Protein AF-A0A087UUA3-F1 (afdb_monomer_lite)

Organism: Stegodyphus mimosarum (NCBI:txid407821)

Foldseek 3Di:
DCVLVVLVVLLPDDDDPVPCPVSVVVVLVSLVVLLVQLPVDLVSLVVCLVVLVSLLDLDLSSLSSLLSSLAQPLVVLLVDDLVSLLSLLVSCLPVHLFLSSLSSLLSSQDHNNDGRLVSLLSNLVNQVVSPCSQQDDQQDPVSVVVLLVLLVDPVSVPPCGHPN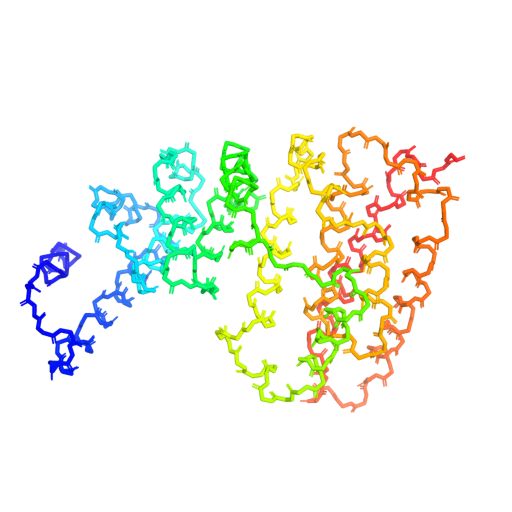VSNLSNLQSLLSSLAPQNVVSLVSVCVRAPLVNLLVQLLDPSRDLSSNLSSLSSCLRNAQVHPDHNVCCQPDCSVVSNVVSLVVLVVLQVVCVPCPVPHPVSSVCSNVPSVVSSVVSNVPGPPNVD

Sequence (290 aa):
MGAHAVILELLQIPYDKKEDIRMNELMRLAHEFLQHFCLDNHANQALLHKHIELFLNPGLLEAQTMRSIFMDNVALCNELSERVVQHFVHCIETHGRHVQYLKFLQTIVKAEGQYIRKGQDIVMQEMVNAGEDVLVFYNDKTSFNHLVEMMRSERQRMDEAGPLQYHINLVKLLACCTEGKNVFTEIKCHSLLSLDDIVQVVTHPDCLPEVKEAYINFLSHCFIDTEVEMKEIYTSNHIWTLFENFLVDMAQVCNATHDRRHADVQLENYVTNSVMNIITTFFNSPFSDQ

InterPro domains:
  IPR000699 RIH domain [PF01365] (18-135)
  IPR015925 Ryanodine/Inositol 1,4,5-trisphosphate receptor [PTHR45816] (1-290)
  IPR035910 RyR/IP3 receptor binding core, RIH domain superfamily [SSF100909] (1-73)

Radius of gyration: 20.69 Å; chains: 1; bounding box: 52×39×56 Å

pLDDT: mean 92.67, std 6.87, range [53.81, 98.38]

Structure (mmCIF, N/CA/C/O backbone):
data_AF-A0A087UUA3-F1
#
_entry.id   AF-A0A087UUA3-F1
#
loop_
_atom_site.group_PDB
_atom_site.id
_atom_site.type_symbol
_atom_site.label_atom_id
_atom_site.label_alt_id
_atom_site.label_comp_id
_atom_site.label_asym_id
_atom_site.label_entity_id
_atom_site.label_seq_id
_atom_site.pdbx_PDB_ins_code
_atom_site.Cartn_x
_atom_site.Cartn_y
_atom_site.Cartn_z
_atom_site.occupancy
_atom_site.B_iso_or_equiv
_atom_site.auth_seq_id
_atom_site.auth_comp_id
_atom_site.auth_asym_id
_atom_site.auth_atom_id
_atom_site.pdbx_PDB_model_num
ATOM 1 N N . MET A 1 1 ? -30.183 10.758 14.857 1.00 57.50 1 MET A N 1
ATOM 2 C CA . MET A 1 1 ? -30.557 9.398 15.302 1.00 57.50 1 MET A CA 1
ATOM 3 C C . MET A 1 1 ? -29.484 8.677 16.134 1.00 57.50 1 MET A C 1
ATOM 5 O O . MET A 1 1 ? -29.714 7.523 16.433 1.00 57.50 1 MET A O 1
ATOM 9 N N . GLY A 1 2 ? -28.382 9.311 16.581 1.00 82.69 2 GLY A N 1
ATOM 10 C CA . GLY A 1 2 ? -27.573 8.885 17.750 1.00 82.69 2 GLY A CA 1
ATOM 11 C C . GLY A 1 2 ? -26.954 7.474 17.784 1.00 82.69 2 GLY A C 1
ATOM 12 O O . GLY A 1 2 ? -26.218 7.183 18.714 1.00 82.69 2 GLY A O 1
ATOM 13 N N . ALA A 1 3 ? -27.217 6.608 16.803 1.00 84.75 3 ALA A N 1
ATOM 14 C CA . ALA A 1 3 ? -26.867 5.191 16.858 1.00 84.75 3 ALA A CA 1
ATOM 15 C C . ALA A 1 3 ? -25.355 4.961 16.964 1.00 84.75 3 ALA A C 1
ATOM 17 O O . ALA A 1 3 ? -24.930 4.123 17.747 1.00 84.75 3 ALA A O 1
ATOM 18 N N . HIS A 1 4 ? -24.542 5.759 16.264 1.00 88.69 4 HIS A N 1
ATOM 19 C CA . HIS A 1 4 ? -23.084 5.693 16.387 1.00 88.69 4 HIS A CA 1
ATOM 20 C C . HIS A 1 4 ? -22.609 5.946 17.825 1.00 88.69 4 HIS A C 1
ATOM 22 O O . HIS A 1 4 ? -21.677 5.289 18.258 1.00 88.69 4 HIS A O 1
ATOM 28 N N . ALA A 1 5 ? -23.263 6.828 18.593 1.00 90.00 5 ALA A N 1
ATOM 29 C CA . ALA A 1 5 ? -22.891 7.086 19.984 1.00 90.00 5 ALA A CA 1
ATOM 30 C C . ALA A 1 5 ? -23.143 5.856 20.869 1.00 90.00 5 ALA A C 1
ATOM 32 O O . ALA A 1 5 ? -22.274 5.475 21.641 1.00 90.00 5 ALA A O 1
ATOM 33 N N . VAL A 1 6 ? -24.277 5.174 20.677 1.00 92.00 6 VAL A N 1
ATOM 34 C CA . VAL A 1 6 ? -24.587 3.918 21.384 1.00 92.00 6 VAL A CA 1
ATOM 35 C C . VAL A 1 6 ? -23.592 2.816 21.012 1.00 92.00 6 VAL A C 1
ATOM 37 O O . VAL A 1 6 ? -23.166 2.050 21.869 1.00 92.00 6 VAL A O 1
ATOM 40 N N . ILE A 1 7 ? -23.182 2.744 19.743 1.00 93.31 7 ILE A N 1
ATOM 41 C CA . ILE A 1 7 ? -22.163 1.784 19.302 1.00 93.31 7 ILE A CA 1
ATOM 42 C C . ILE A 1 7 ? -20.788 2.116 19.905 1.00 93.31 7 ILE A C 1
ATOM 44 O O . ILE A 1 7 ? -20.080 1.211 20.334 1.00 93.31 7 ILE A O 1
ATOM 48 N N . LEU A 1 8 ? -20.418 3.394 20.015 1.00 92.56 8 LEU A N 1
ATOM 49 C CA . LEU A 1 8 ? -19.187 3.808 20.697 1.00 92.56 8 LEU A CA 1
ATOM 50 C C . LEU A 1 8 ? -19.221 3.500 22.202 1.00 92.56 8 LEU A C 1
ATOM 52 O O . LEU A 1 8 ? -18.194 3.146 22.777 1.00 92.56 8 LEU A O 1
ATOM 56 N N . GLU A 1 9 ? -20.381 3.615 22.850 1.00 91.88 9 GLU A N 1
ATOM 57 C CA . GLU A 1 9 ? -20.574 3.175 24.238 1.00 91.88 9 GLU A CA 1
ATOM 58 C C . GLU A 1 9 ? -20.441 1.654 24.364 1.00 91.88 9 GLU A C 1
ATOM 60 O O . GLU A 1 9 ? -19.766 1.173 25.272 1.00 91.88 9 GLU A O 1
ATOM 65 N N . LEU A 1 10 ? -21.013 0.898 23.421 1.00 92.00 10 LEU A N 1
ATOM 66 C CA . LEU A 1 10 ? -20.905 -0.558 23.369 1.00 92.00 10 LEU A CA 1
ATOM 67 C C . LEU A 1 10 ? -19.444 -1.014 23.288 1.00 92.00 10 LEU A C 1
ATOM 69 O O . LEU A 1 10 ? -19.058 -1.888 24.056 1.00 92.00 10 LEU A O 1
ATOM 73 N N . LEU A 1 11 ? -18.621 -0.396 22.432 1.00 91.31 11 LEU A N 1
ATOM 74 C CA . LEU A 1 11 ? -17.198 -0.742 22.288 1.00 91.31 11 LEU A CA 1
ATOM 75 C C . LEU A 1 11 ? -16.382 -0.561 23.581 1.00 91.31 11 LEU A C 1
ATOM 77 O O . LEU A 1 11 ? -15.323 -1.167 23.729 1.00 91.31 11 LEU A O 1
ATOM 81 N N . GLN A 1 12 ? -16.859 0.258 24.519 1.00 90.19 12 GLN A N 1
ATOM 82 C CA . GLN A 1 12 ? -16.189 0.506 25.799 1.00 90.19 12 GLN A CA 1
ATOM 83 C C . GLN A 1 12 ? -16.578 -0.503 26.889 1.00 90.19 12 GLN A C 1
ATOM 85 O O . GLN A 1 12 ? -15.983 -0.494 27.968 1.00 90.19 12 GLN A O 1
ATOM 90 N N . ILE A 1 13 ? -17.562 -1.373 26.640 1.00 91.38 13 ILE A N 1
ATOM 91 C CA . ILE A 1 13 ? -17.998 -2.371 27.618 1.00 91.38 13 ILE A CA 1
ATOM 92 C C . ILE A 1 13 ? -16.919 -3.459 27.739 1.00 91.38 13 ILE A C 1
ATOM 94 O O . ILE A 1 13 ? -16.614 -4.128 26.749 1.00 91.38 13 ILE A O 1
ATOM 98 N N . PRO A 1 14 ? -16.339 -3.678 28.936 1.00 89.19 14 PRO A N 1
ATOM 99 C CA . PRO A 1 14 ? -15.326 -4.704 29.127 1.00 89.19 14 PRO A CA 1
ATOM 100 C C . PRO A 1 14 ? -15.954 -6.096 29.045 1.00 89.19 14 PRO A C 1
ATOM 102 O O . PRO A 1 14 ? -17.029 -6.345 29.591 1.00 89.19 14 PRO A O 1
ATOM 105 N N . TYR A 1 15 ? -15.252 -7.018 28.396 1.00 91.25 15 TYR A N 1
ATOM 106 C CA . TYR A 1 15 ? -15.668 -8.408 28.257 1.00 91.25 15 TYR A CA 1
ATOM 107 C C . TYR A 1 15 ? -14.455 -9.328 28.099 1.00 91.25 15 TYR A C 1
ATOM 109 O O . TYR A 1 15 ? -13.342 -8.868 27.823 1.00 91.25 15 TYR A O 1
ATOM 117 N N . ASP A 1 16 ? -14.665 -10.633 28.269 1.00 88.81 16 ASP A N 1
ATOM 118 C CA . ASP A 1 16 ? -13.611 -11.624 28.064 1.00 88.81 16 ASP A CA 1
ATOM 119 C C . ASP A 1 16 ? -13.444 -11.937 26.570 1.00 88.81 16 ASP A C 1
ATOM 121 O O . ASP A 1 16 ? -14.247 -12.654 25.972 1.00 88.81 16 ASP A O 1
ATOM 125 N N . LYS A 1 17 ? -12.366 -11.422 25.968 1.00 85.50 17 LYS A N 1
ATOM 126 C CA . LYS A 1 17 ? -12.043 -11.641 24.549 1.00 85.50 17 LYS A CA 1
ATOM 127 C C . LYS A 1 17 ? -11.765 -13.110 24.202 1.00 85.50 17 LYS A C 1
ATOM 129 O O . LYS A 1 17 ? -11.856 -13.473 23.031 1.00 85.50 17 LYS A O 1
ATOM 134 N N . LYS A 1 18 ? -11.401 -13.957 25.171 1.00 87.56 18 LYS A N 1
ATOM 135 C CA . LYS A 1 18 ? -11.080 -15.376 24.943 1.00 87.56 18 LYS A CA 1
ATOM 136 C C . LYS A 1 18 ? -12.300 -16.275 25.096 1.00 87.56 18 LYS A C 1
ATOM 138 O O . LYS A 1 18 ? -12.430 -17.230 24.336 1.00 87.56 18 LYS A O 1
ATOM 143 N N . GLU A 1 19 ? -13.171 -15.983 26.057 1.00 88.50 19 GLU A N 1
ATOM 144 C CA . GLU A 1 19 ? -14.303 -16.857 26.389 1.00 88.50 19 GLU A CA 1
ATOM 145 C C . GLU A 1 19 ? -15.641 -16.385 25.800 1.00 88.50 19 GLU A C 1
ATOM 147 O O . GLU A 1 19 ? -16.475 -17.213 25.421 1.00 88.50 19 GLU A O 1
ATOM 152 N N . ASP A 1 20 ? -15.863 -15.073 25.664 1.00 90.69 20 ASP A N 1
ATOM 153 C CA . ASP A 1 20 ? -17.158 -14.536 25.238 1.00 90.69 20 ASP A CA 1
ATOM 154 C C . ASP A 1 20 ? -17.258 -14.392 23.713 1.00 90.69 20 ASP A C 1
ATOM 156 O O . ASP A 1 20 ? -17.143 -13.315 23.123 1.00 90.69 20 ASP A O 1
ATOM 160 N N . ILE A 1 21 ? -17.511 -15.524 23.055 1.00 92.06 21 ILE A N 1
ATOM 161 C CA . ILE A 1 21 ? -17.679 -15.614 21.597 1.00 92.06 21 ILE A CA 1
ATOM 162 C C . ILE A 1 21 ? -18.813 -14.703 21.095 1.00 92.06 21 ILE A C 1
ATOM 164 O O . ILE A 1 21 ? -18.709 -14.125 20.013 1.00 92.06 21 ILE A O 1
ATOM 168 N N . ARG A 1 22 ? -19.897 -14.551 21.868 1.00 91.94 22 ARG A N 1
ATOM 169 C CA . ARG A 1 22 ? -21.040 -13.720 21.456 1.00 91.94 22 ARG A CA 1
ATOM 170 C C . ARG A 1 22 ? -20.690 -12.243 21.507 1.00 91.94 22 ARG A C 1
ATOM 172 O O . ARG A 1 22 ? -21.069 -11.511 20.597 1.00 91.94 22 ARG A O 1
ATOM 179 N N . MET A 1 23 ? -19.961 -11.820 22.536 1.00 91.62 23 MET A N 1
ATOM 180 C CA . MET A 1 23 ? -19.498 -10.443 22.617 1.00 91.62 23 MET A CA 1
ATOM 181 C C . MET A 1 23 ? -18.451 -10.138 21.544 1.00 91.62 23 MET A C 1
ATOM 183 O O . MET A 1 23 ? -18.536 -9.089 20.919 1.00 91.62 23 MET A O 1
ATOM 187 N N . ASN A 1 24 ? -17.539 -11.068 21.240 1.00 91.44 24 ASN A N 1
ATOM 188 C CA . ASN A 1 24 ? -16.609 -10.921 20.114 1.00 91.44 24 ASN A CA 1
ATOM 189 C C . ASN A 1 24 ? -17.344 -10.662 18.788 1.00 91.44 24 ASN A C 1
ATOM 191 O O . ASN A 1 24 ? -16.990 -9.742 18.051 1.00 91.44 24 ASN A O 1
ATOM 195 N N . GLU A 1 25 ? -18.395 -11.434 18.500 1.00 93.38 25 GLU A N 1
ATOM 196 C CA . GLU A 1 25 ? -19.200 -11.237 17.290 1.00 93.38 25 GLU A CA 1
ATOM 197 C C . GLU A 1 25 ? -19.957 -9.904 17.313 1.00 93.38 25 GLU A C 1
ATOM 199 O O . GLU A 1 25 ? -20.014 -9.197 16.306 1.00 93.38 25 GLU A O 1
ATOM 204 N N . LEU A 1 26 ? -20.489 -9.508 18.471 1.00 94.38 26 LEU A N 1
ATOM 205 C CA . LEU A 1 26 ? -21.152 -8.217 18.626 1.00 94.38 26 LEU A CA 1
ATOM 206 C C . LEU A 1 26 ? -20.183 -7.047 18.385 1.00 94.38 26 LEU A C 1
ATOM 208 O O . LEU A 1 26 ? -20.547 -6.091 17.703 1.00 94.38 26 LEU A O 1
ATOM 212 N N . MET A 1 27 ? -18.947 -7.139 18.882 1.00 93.38 27 MET A N 1
ATOM 213 C CA . MET A 1 27 ? -17.900 -6.142 18.640 1.00 93.38 27 MET A CA 1
ATOM 214 C C . MET A 1 27 ? -17.484 -6.110 17.167 1.00 93.38 27 MET A C 1
ATOM 216 O O . MET A 1 27 ? -17.316 -5.030 16.601 1.00 93.38 27 MET A O 1
ATOM 220 N N . ARG A 1 28 ? -17.389 -7.271 16.506 1.00 95.38 28 ARG A N 1
ATOM 221 C CA . ARG A 1 28 ? -17.135 -7.352 15.060 1.00 95.38 28 ARG A CA 1
ATOM 222 C C . ARG A 1 28 ? -18.211 -6.608 14.266 1.00 95.38 28 ARG A C 1
ATOM 224 O O . ARG A 1 28 ? -17.874 -5.767 13.436 1.00 95.38 28 ARG A O 1
ATOM 231 N N . LEU A 1 29 ? -19.486 -6.866 14.560 1.00 95.81 29 LEU A N 1
ATOM 232 C CA . LEU A 1 29 ? -20.621 -6.191 13.920 1.00 95.81 29 LEU A CA 1
ATOM 233 C C . LEU A 1 29 ? -20.675 -4.693 14.252 1.00 95.81 29 LEU A C 1
ATOM 235 O O . LEU A 1 29 ? -21.049 -3.890 13.401 1.00 95.81 29 LEU A O 1
ATOM 239 N N . ALA A 1 30 ? -20.277 -4.301 15.465 1.00 95.81 30 ALA A N 1
ATOM 240 C CA . ALA A 1 30 ? -20.155 -2.900 15.854 1.00 95.81 30 ALA A CA 1
ATOM 241 C C . ALA A 1 30 ? -19.102 -2.171 15.003 1.00 95.81 30 ALA A C 1
ATOM 243 O O . ALA A 1 30 ? -19.391 -1.107 14.455 1.00 95.81 30 ALA A O 1
ATOM 244 N N . HIS A 1 31 ? -17.914 -2.757 14.828 1.00 96.00 31 HIS A N 1
ATOM 245 C CA . HIS A 1 31 ? -16.889 -2.215 13.935 1.00 96.00 31 HIS A CA 1
ATOM 246 C C . HIS A 1 31 ? -17.364 -2.168 12.482 1.00 96.00 31 HIS A C 1
ATOM 248 O O . HIS A 1 31 ? -17.215 -1.137 11.833 1.00 96.00 31 HIS A O 1
ATOM 254 N N . GLU A 1 32 ? -17.994 -3.232 11.985 1.00 96.12 32 GLU A N 1
ATOM 255 C CA . GLU A 1 32 ? -18.554 -3.278 10.631 1.00 96.12 32 GLU A CA 1
ATOM 256 C C . GLU A 1 32 ? -19.596 -2.169 10.416 1.00 96.12 32 GLU A C 1
ATOM 258 O O . GLU A 1 32 ? -19.557 -1.465 9.407 1.00 96.12 32 GLU A O 1
ATOM 263 N N . PHE A 1 33 ? -20.478 -1.932 11.390 1.00 96.38 33 PHE A N 1
ATOM 264 C CA . PHE A 1 33 ? -21.422 -0.816 11.351 1.00 96.38 33 PHE A CA 1
ATOM 265 C C . PHE A 1 33 ? -20.706 0.537 11.269 1.00 96.38 33 PHE A C 1
ATOM 267 O O . PHE A 1 33 ? -21.088 1.370 10.451 1.00 96.38 33 PHE A O 1
ATOM 274 N N . LEU A 1 34 ? -19.674 0.770 12.089 1.00 96.12 34 LEU A N 1
ATOM 275 C CA . LEU A 1 34 ? -18.923 2.031 12.077 1.00 96.12 34 LEU A CA 1
ATOM 276 C C . LEU A 1 34 ? -18.174 2.250 10.756 1.00 96.12 34 LEU A C 1
ATOM 278 O O . LEU A 1 34 ? -18.141 3.371 10.253 1.00 96.12 34 LEU A O 1
ATOM 282 N N . GLN A 1 35 ? -17.624 1.187 10.169 1.00 96.31 35 GLN A N 1
ATOM 283 C CA . GLN A 1 35 ? -16.970 1.238 8.860 1.00 96.31 35 G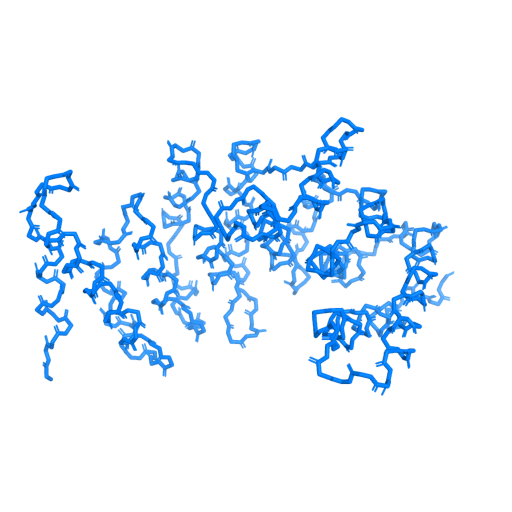LN A CA 1
ATOM 284 C C . GLN A 1 35 ? -17.965 1.662 7.769 1.00 96.31 35 GLN A C 1
ATOM 286 O O . GLN A 1 35 ? -17.708 2.615 7.037 1.00 96.31 35 GLN A O 1
ATOM 291 N N . HIS A 1 36 ? -19.149 1.041 7.723 1.00 95.31 36 HIS A N 1
ATOM 292 C CA . HIS A 1 36 ? -20.214 1.427 6.788 1.00 95.31 36 HIS A CA 1
ATOM 293 C C . HIS A 1 36 ? -20.795 2.813 7.081 1.00 95.31 36 HIS A C 1
ATOM 295 O O . HIS A 1 36 ? -21.190 3.526 6.164 1.00 95.31 36 HIS A O 1
ATOM 301 N N . PHE A 1 37 ? -20.839 3.219 8.350 1.00 94.75 37 PHE A N 1
ATOM 302 C CA . PHE A 1 37 ? -21.280 4.552 8.745 1.00 94.75 37 PHE A CA 1
ATOM 303 C C . PHE A 1 37 ? -20.372 5.649 8.167 1.00 94.75 37 PHE A C 1
ATOM 305 O O . PHE A 1 37 ? -20.861 6.736 7.859 1.00 94.75 37 PHE A O 1
ATOM 312 N N . CYS A 1 38 ? -19.079 5.365 7.994 1.00 95.00 38 CYS A N 1
ATOM 313 C CA . CYS A 1 38 ? -18.107 6.276 7.388 1.00 95.00 38 CYS A CA 1
ATOM 314 C C . CYS A 1 38 ? -18.048 6.232 5.857 1.00 95.00 38 CYS A C 1
ATOM 316 O O . CYS A 1 38 ? -17.508 7.169 5.271 1.00 95.00 38 CYS A O 1
ATOM 318 N N . LEU A 1 39 ? -18.576 5.185 5.218 1.00 94.06 39 LEU A N 1
ATOM 319 C CA . LEU A 1 39 ? -18.470 4.989 3.772 1.00 94.06 39 LEU A CA 1
ATOM 320 C C . LEU A 1 39 ? -19.064 6.180 3.003 1.00 94.06 39 LEU A C 1
ATOM 322 O O . LEU A 1 39 ? -20.228 6.531 3.203 1.00 94.06 39 LEU A O 1
ATOM 326 N N . ASP A 1 40 ? -18.241 6.803 2.153 1.00 91.88 40 ASP A N 1
ATOM 327 C CA . ASP A 1 40 ? -18.567 7.975 1.328 1.00 91.88 40 ASP A CA 1
ATOM 328 C C . ASP A 1 40 ? -19.243 9.130 2.098 1.00 91.88 40 ASP A C 1
ATOM 330 O O . ASP A 1 40 ? -20.060 9.879 1.555 1.00 91.88 40 ASP A O 1
ATOM 334 N N . ASN A 1 41 ? -18.935 9.281 3.395 1.00 94.50 41 ASN A N 1
ATOM 335 C CA . ASN A 1 41 ? -19.572 10.280 4.251 1.00 94.50 41 ASN A CA 1
ATOM 336 C C . ASN A 1 41 ? -18.579 11.008 5.168 1.00 94.50 41 ASN A C 1
ATOM 338 O O . ASN A 1 41 ? -18.373 10.646 6.332 1.00 94.50 41 ASN A O 1
ATOM 342 N N . HIS A 1 42 ? -18.044 12.123 4.665 1.00 94.62 42 HIS A N 1
ATOM 343 C CA . HIS A 1 42 ? -17.085 12.970 5.384 1.00 94.62 42 HIS A CA 1
ATOM 344 C C . HIS A 1 42 ? -17.608 13.520 6.715 1.00 94.62 42 HIS A C 1
ATOM 346 O O . HIS A 1 42 ? -16.846 13.660 7.672 1.00 94.62 42 HIS A O 1
ATOM 352 N N . ALA A 1 43 ? -18.908 13.813 6.820 1.00 93.81 43 ALA A N 1
ATOM 353 C CA . ALA A 1 43 ? -19.489 14.317 8.063 1.00 93.81 43 ALA A CA 1
ATOM 354 C C . ALA A 1 43 ? -19.475 13.243 9.162 1.00 93.81 43 ALA A C 1
ATOM 356 O O . ALA A 1 43 ? -19.131 13.530 10.310 1.00 93.81 43 ALA A O 1
ATOM 357 N N . ASN A 1 44 ? -19.801 11.999 8.810 1.00 94.69 44 ASN A N 1
ATOM 358 C CA . ASN A 1 44 ? -19.767 10.864 9.730 1.00 94.69 44 ASN A CA 1
ATOM 359 C C . ASN A 1 44 ? -18.336 10.494 10.134 1.00 94.69 44 ASN A C 1
ATOM 361 O O . ASN A 1 44 ? -18.081 10.225 11.309 1.00 94.69 44 ASN A O 1
ATOM 365 N N . GLN A 1 45 ? -17.396 10.551 9.192 1.00 96.06 45 GLN A N 1
ATOM 366 C CA . GLN A 1 45 ? -15.967 10.410 9.472 1.00 96.06 45 GLN A CA 1
ATOM 367 C C . GLN A 1 45 ? -15.485 11.452 10.487 1.00 96.06 45 GLN A C 1
ATOM 369 O O . GLN A 1 45 ? -14.884 11.089 11.495 1.00 96.06 45 GLN A O 1
ATOM 374 N N . ALA A 1 46 ? -15.838 12.729 10.303 1.00 95.06 46 ALA A N 1
ATOM 375 C CA . ALA A 1 46 ? -15.492 13.791 11.249 1.00 95.06 46 ALA A CA 1
ATOM 376 C C . ALA A 1 46 ? -16.124 13.594 12.642 1.00 95.06 46 ALA A C 1
ATOM 378 O O . ALA A 1 46 ? -15.559 14.032 13.646 1.00 95.06 46 ALA A O 1
ATOM 379 N N . LEU A 1 47 ? -17.286 12.934 12.737 1.00 94.25 47 LEU A N 1
ATOM 380 C CA . LEU A 1 47 ? -17.887 12.564 14.023 1.00 94.25 47 LEU A CA 1
ATOM 381 C C . LEU A 1 47 ? -17.082 11.470 14.730 1.00 94.25 47 LEU A C 1
ATOM 383 O O . LEU A 1 47 ? -16.767 11.635 15.908 1.00 94.25 47 LEU A O 1
ATOM 387 N N . LEU A 1 48 ? -16.723 10.388 14.031 1.00 94.44 48 LEU A N 1
ATOM 388 C CA . LEU A 1 48 ? -15.923 9.309 14.623 1.00 94.44 48 LEU A CA 1
ATOM 389 C C . LEU A 1 48 ? -14.486 9.742 14.921 1.00 94.44 48 LEU A C 1
ATOM 391 O O . LEU A 1 48 ? -13.923 9.307 15.924 1.00 94.44 48 LEU A O 1
ATOM 395 N N . HIS A 1 49 ? -13.921 10.650 14.124 1.00 94.94 49 HIS A N 1
ATOM 396 C CA . HIS A 1 49 ? -12.588 11.206 14.351 1.00 94.94 49 HIS A CA 1
ATOM 397 C C . HIS A 1 49 ? -12.456 11.880 15.731 1.00 94.94 49 HIS A C 1
ATOM 399 O O . HIS A 1 49 ? -11.407 11.827 16.366 1.00 94.94 49 HIS A O 1
ATOM 405 N N . LYS A 1 50 ? -13.538 12.435 16.291 1.00 93.94 50 LYS A N 1
ATOM 406 C CA . LYS A 1 50 ? -13.522 12.985 17.664 1.00 93.94 50 LYS A CA 1
ATOM 407 C C . LYS A 1 50 ? -13.243 11.933 18.742 1.00 93.94 50 LYS A C 1
ATOM 409 O O . LYS A 1 50 ? -12.914 12.292 19.869 1.00 93.94 50 LYS A O 1
ATOM 414 N N . HIS A 1 51 ? -13.378 10.655 18.401 1.00 93.94 51 HIS A N 1
ATOM 415 C CA . HIS A 1 51 ? -13.201 9.513 19.286 1.00 93.94 51 HIS A CA 1
ATOM 416 C C . HIS A 1 51 ? -12.046 8.595 18.841 1.00 93.94 51 HIS A C 1
ATOM 418 O O . HIS A 1 51 ? -12.021 7.435 19.248 1.00 93.94 51 HIS A O 1
ATOM 424 N N . ILE A 1 52 ? -11.081 9.088 18.042 1.00 93.50 52 ILE A N 1
ATOM 425 C CA . ILE A 1 52 ? -9.973 8.267 17.507 1.00 93.50 52 ILE A CA 1
ATOM 426 C C . ILE A 1 52 ? -9.194 7.485 18.569 1.00 93.50 52 ILE A C 1
ATOM 428 O O . ILE A 1 52 ? -8.755 6.373 18.294 1.00 93.50 52 ILE A O 1
ATOM 432 N N . GLU A 1 53 ? -9.051 8.023 19.785 1.00 93.81 53 GLU A N 1
ATOM 433 C CA . GLU A 1 53 ? -8.303 7.371 20.869 1.00 93.81 53 GLU A CA 1
ATOM 434 C C . GLU A 1 53 ? -8.904 6.005 21.256 1.00 93.81 53 GLU A C 1
ATOM 436 O O . GLU A 1 53 ? -8.173 5.134 21.714 1.00 93.81 53 GLU A O 1
ATOM 441 N N . LEU A 1 54 ? -10.203 5.768 21.012 1.00 93.12 54 LEU A N 1
ATOM 442 C CA . LEU A 1 54 ? -10.830 4.453 21.226 1.00 93.12 54 LEU A CA 1
ATOM 443 C C . LEU A 1 54 ? -10.292 3.375 20.272 1.00 93.12 54 LEU A C 1
ATOM 445 O O . LEU A 1 54 ? -10.352 2.188 20.589 1.00 93.12 54 LEU A O 1
ATOM 449 N N . PHE A 1 55 ? -9.775 3.778 19.112 1.00 94.50 55 PHE A N 1
ATOM 450 C CA . PHE A 1 55 ? -9.274 2.879 18.074 1.00 94.50 55 PHE A CA 1
ATOM 451 C C . PHE A 1 55 ? -7.740 2.801 18.039 1.00 94.50 55 PHE A C 1
ATOM 453 O O . PHE A 1 55 ? -7.188 2.065 17.224 1.00 94.50 55 PHE A O 1
ATOM 460 N N . LEU A 1 56 ? -7.034 3.499 18.936 1.00 93.88 56 LEU A N 1
ATOM 461 C CA . LEU A 1 56 ? -5.582 3.364 19.118 1.00 93.88 56 LEU A CA 1
ATOM 462 C C . LEU A 1 56 ? -5.249 2.131 19.969 1.00 93.88 56 LEU A C 1
ATOM 464 O O . LEU A 1 56 ? -4.586 2.204 21.000 1.00 93.88 56 LEU A O 1
ATOM 468 N N . ASN A 1 57 ? -5.727 0.977 19.511 1.00 92.12 57 ASN A N 1
ATOM 469 C CA . ASN A 1 57 ? -5.471 -0.339 20.085 1.00 92.12 57 ASN A CA 1
ATOM 470 C C . ASN A 1 57 ? -4.787 -1.231 19.035 1.00 92.12 57 ASN A C 1
ATOM 472 O O . ASN A 1 57 ? -4.933 -0.979 17.838 1.00 92.12 57 ASN A O 1
ATOM 476 N N . PRO A 1 58 ? -4.065 -2.289 19.441 1.00 91.88 58 PRO A N 1
ATOM 477 C CA . PRO A 1 58 ? -3.375 -3.199 18.521 1.00 91.88 58 PRO A CA 1
ATOM 478 C C . PRO A 1 58 ? -4.319 -4.225 17.867 1.00 91.88 58 PRO A C 1
ATOM 480 O O . PRO A 1 58 ? -3.932 -5.358 17.591 1.00 91.88 58 PRO A O 1
ATOM 483 N N . GLY A 1 59 ? -5.598 -3.888 17.704 1.00 92.94 59 GLY A N 1
ATOM 484 C CA . GLY A 1 59 ? -6.584 -4.781 17.112 1.00 92.94 59 GLY A CA 1
ATOM 485 C C . GLY A 1 59 ? -6.794 -4.497 15.624 1.00 92.94 59 GLY A C 1
ATOM 486 O O . GLY A 1 59 ? -6.703 -3.363 15.147 1.00 92.94 59 GLY A O 1
ATOM 487 N N . LEU A 1 60 ? -7.065 -5.556 14.857 1.00 94.25 60 LEU A N 1
ATOM 488 C CA . LEU A 1 60 ? -7.216 -5.458 13.401 1.00 94.25 60 LEU A CA 1
ATOM 489 C C . LEU A 1 60 ? -8.527 -4.776 12.989 1.00 94.25 60 LEU A C 1
ATOM 491 O O . LEU A 1 60 ? -8.573 -4.110 11.954 1.00 94.25 60 LEU A O 1
ATOM 495 N N . LEU A 1 61 ? -9.585 -4.919 13.793 1.00 94.88 61 LEU A N 1
ATOM 496 C CA . LEU A 1 61 ? -10.875 -4.265 13.551 1.00 94.88 61 LEU A CA 1
ATOM 497 C C . LEU A 1 61 ? -10.766 -2.753 13.764 1.00 94.88 61 LEU A C 1
ATOM 499 O O . LEU A 1 61 ? -11.342 -1.961 13.013 1.00 94.88 61 LEU A O 1
ATOM 503 N N . GLU A 1 62 ? -9.978 -2.348 14.752 1.00 95.12 62 GLU A N 1
ATOM 504 C CA . GLU A 1 62 ? -9.648 -0.966 15.055 1.00 95.12 62 GLU A CA 1
ATOM 505 C C . GLU A 1 62 ? -8.849 -0.346 13.906 1.00 95.12 62 GLU A C 1
ATOM 507 O O . GLU A 1 62 ? -9.222 0.725 13.432 1.00 95.12 62 GLU A O 1
ATOM 512 N N . ALA A 1 63 ? -7.856 -1.054 13.355 1.00 96.25 63 ALA A N 1
ATOM 513 C CA . ALA A 1 63 ? -7.130 -0.615 12.158 1.00 96.25 63 ALA A CA 1
ATOM 514 C C . ALA A 1 63 ? -8.049 -0.423 10.936 1.00 96.25 63 ALA A C 1
ATOM 516 O O . ALA A 1 63 ? -7.953 0.580 10.229 1.00 96.25 63 ALA A O 1
ATOM 517 N N . GLN A 1 64 ? -8.977 -1.354 10.694 1.00 96.50 64 GLN A N 1
ATOM 518 C CA . GLN A 1 64 ? -9.958 -1.242 9.604 1.00 96.50 64 GLN A CA 1
ATOM 519 C C . GLN A 1 64 ? -10.948 -0.087 9.817 1.00 96.50 64 GLN A C 1
ATOM 521 O O . GLN A 1 64 ? -11.343 0.591 8.864 1.00 96.50 64 GLN A O 1
ATOM 526 N N . THR A 1 65 ? -11.331 0.162 11.068 1.00 96.56 65 THR A N 1
ATOM 527 C CA . THR A 1 65 ? -12.210 1.281 11.429 1.00 96.56 65 THR A CA 1
ATOM 528 C C . THR A 1 65 ? -11.482 2.605 11.254 1.00 96.56 65 THR A C 1
ATOM 530 O O . THR A 1 65 ? -12.018 3.502 10.613 1.00 96.56 65 THR A O 1
ATOM 533 N N . MET A 1 66 ? -10.228 2.699 11.706 1.00 97.00 66 MET A N 1
ATOM 534 C CA . MET A 1 66 ? -9.363 3.854 11.462 1.00 97.00 66 MET A CA 1
ATOM 535 C C . MET A 1 66 ? -9.187 4.105 9.970 1.00 97.00 66 MET A C 1
ATOM 537 O O . MET A 1 66 ? -9.377 5.228 9.519 1.00 97.00 66 MET A O 1
ATOM 541 N N . ARG A 1 67 ? -8.945 3.063 9.170 1.00 96.81 67 ARG A N 1
ATOM 542 C CA . ARG A 1 67 ? -8.937 3.192 7.709 1.00 96.81 67 ARG A CA 1
ATOM 543 C C . ARG A 1 67 ? -10.227 3.822 7.194 1.00 96.81 67 ARG A C 1
ATOM 545 O O . ARG A 1 67 ? -10.155 4.780 6.442 1.00 96.81 67 ARG A O 1
ATOM 552 N N . SER A 1 68 ? -11.386 3.342 7.631 1.00 97.00 68 SER A N 1
ATOM 553 C CA . SER A 1 68 ? -12.683 3.859 7.166 1.00 97.00 68 SER A CA 1
ATOM 554 C C . SER A 1 68 ? -12.945 5.311 7.592 1.00 97.00 68 SER A C 1
ATOM 556 O O . SER A 1 68 ? -13.573 6.059 6.847 1.00 97.00 68 SER A O 1
ATOM 558 N N . ILE A 1 69 ? -12.435 5.732 8.756 1.00 96.75 69 ILE A N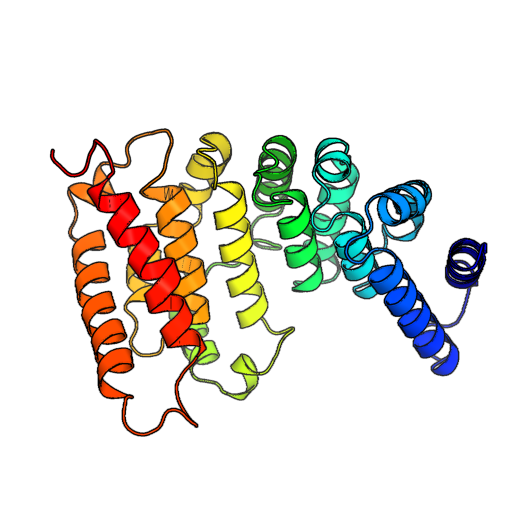 1
ATOM 559 C CA . ILE A 1 69 ? -12.528 7.121 9.237 1.00 96.75 69 ILE A CA 1
ATOM 560 C C . ILE A 1 69 ? -11.749 8.077 8.324 1.00 96.75 69 ILE A C 1
ATOM 562 O O . ILE A 1 69 ? -12.230 9.171 8.053 1.00 96.75 69 ILE A O 1
ATOM 566 N N . PHE A 1 70 ? -10.568 7.679 7.852 1.00 96.62 70 PHE A N 1
ATOM 567 C CA . PHE A 1 70 ? -9.699 8.532 7.029 1.00 96.62 70 PHE A CA 1
ATOM 568 C C . PHE A 1 70 ? -9.871 8.318 5.516 1.00 96.62 70 PHE A C 1
ATOM 570 O O . PHE A 1 70 ? -9.359 9.110 4.727 1.00 96.62 70 PHE A O 1
ATOM 577 N N . MET A 1 71 ? -10.580 7.265 5.101 1.00 96.31 71 MET A N 1
ATOM 578 C CA . MET A 1 71 ? -10.727 6.883 3.696 1.00 96.31 71 MET A CA 1
ATOM 579 C C . MET A 1 71 ? -11.315 8.012 2.858 1.00 96.31 71 MET A C 1
ATOM 581 O O . MET A 1 71 ? -12.406 8.498 3.149 1.00 96.31 71 MET A O 1
ATOM 585 N N . ASP A 1 72 ? -10.566 8.415 1.830 1.00 94.06 72 ASP A N 1
ATOM 586 C CA . ASP A 1 72 ? -10.948 9.464 0.885 1.00 94.06 72 ASP A CA 1
ATOM 587 C C . ASP A 1 72 ? -11.400 10.767 1.566 1.00 94.06 72 ASP A C 1
ATOM 589 O O . ASP A 1 72 ? -12.322 11.440 1.115 1.00 94.06 72 ASP A O 1
ATOM 593 N N . ASN A 1 73 ? -10.738 11.138 2.669 1.00 95.44 73 ASN A N 1
ATOM 594 C CA . ASN A 1 73 ? -10.980 12.393 3.376 1.00 95.44 73 ASN A CA 1
ATOM 595 C C . ASN A 1 73 ? -9.686 13.190 3.557 1.00 95.44 73 ASN A C 1
ATOM 597 O O . ASN A 1 73 ? -8.983 13.087 4.568 1.00 95.44 73 ASN A O 1
ATOM 601 N N . VAL A 1 74 ? -9.392 14.034 2.568 1.00 94.62 74 VAL A N 1
ATOM 602 C CA . VAL A 1 74 ? -8.180 14.863 2.530 1.00 94.62 74 VAL A CA 1
ATOM 603 C C . VAL A 1 74 ? -8.069 15.778 3.755 1.00 94.62 74 VAL A C 1
ATOM 605 O O . VAL A 1 74 ? -6.967 15.984 4.265 1.00 94.62 74 VAL A O 1
ATOM 608 N N . ALA A 1 75 ? -9.183 16.316 4.261 1.00 94.69 75 ALA A N 1
ATOM 609 C CA . ALA A 1 75 ? -9.169 17.208 5.420 1.00 94.69 75 ALA A CA 1
ATOM 610 C C . ALA A 1 75 ? -8.676 16.483 6.682 1.00 94.69 75 ALA A C 1
ATOM 612 O O . ALA A 1 75 ? -7.751 16.957 7.341 1.00 94.69 75 ALA A O 1
ATOM 613 N N . LEU A 1 76 ? -9.227 15.299 6.968 1.00 95.06 76 LEU A N 1
ATOM 614 C CA . LEU A 1 76 ? -8.808 14.503 8.122 1.00 95.06 76 LEU A CA 1
ATOM 615 C C . LEU A 1 76 ? -7.369 13.998 7.977 1.00 95.06 76 LEU A C 1
ATOM 617 O O . LEU A 1 76 ? -6.602 14.080 8.936 1.00 95.06 76 LEU A O 1
ATOM 621 N N . CYS A 1 77 ? -6.965 13.534 6.790 1.00 95.00 77 CYS A N 1
ATOM 622 C CA . CYS A 1 77 ? -5.589 13.072 6.578 1.00 95.00 77 CYS A CA 1
ATOM 623 C C . CYS A 1 77 ? -4.554 14.195 6.780 1.00 95.00 77 CYS A C 1
ATOM 625 O O . CYS A 1 77 ? -3.477 13.941 7.314 1.00 95.00 77 CYS A O 1
ATOM 627 N N . ASN A 1 78 ? -4.874 15.447 6.431 1.00 92.88 78 ASN A N 1
ATOM 628 C CA . ASN A 1 78 ? -3.986 16.589 6.691 1.00 92.88 78 ASN A CA 1
ATOM 629 C C . ASN A 1 78 ? -3.884 16.954 8.186 1.00 92.88 78 ASN A C 1
ATOM 631 O O . ASN A 1 78 ? -2.823 17.388 8.652 1.00 92.88 78 ASN A O 1
ATOM 635 N N . GLU A 1 79 ? -4.959 16.756 8.951 1.00 92.19 79 GLU A N 1
ATOM 636 C CA . GLU A 1 79 ? -5.001 16.982 10.404 1.00 92.19 79 GLU A CA 1
ATOM 637 C C . GLU A 1 79 ? -4.416 15.822 11.225 1.00 92.19 79 GLU A C 1
ATOM 639 O O . GLU A 1 79 ? -4.304 15.926 12.450 1.00 92.19 79 GLU A O 1
ATOM 644 N N . LEU A 1 80 ? -3.991 14.737 10.571 1.00 92.50 80 LEU A N 1
ATOM 645 C CA . LEU A 1 80 ? -3.460 13.556 11.237 1.00 92.50 80 LEU A CA 1
ATOM 646 C C . LEU A 1 80 ? -2.291 13.900 12.176 1.00 92.50 80 LEU A C 1
ATOM 648 O O . LEU A 1 80 ? -1.333 14.60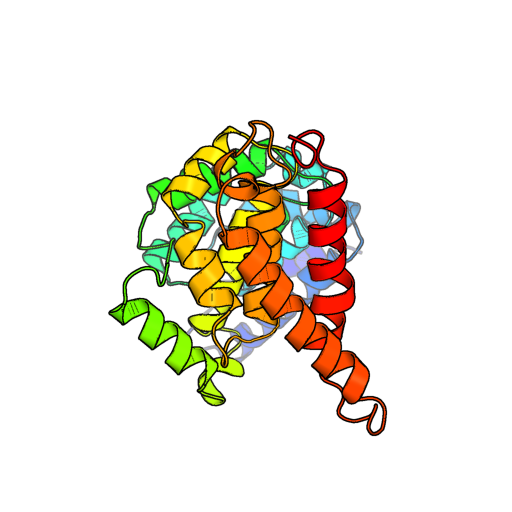4 11.819 1.00 92.50 80 LEU A O 1
ATOM 652 N N . SER A 1 81 ? -2.382 13.351 13.386 1.00 93.44 81 SER A N 1
ATOM 653 C CA . SER A 1 81 ? -1.329 13.392 14.395 1.00 93.44 81 SER A CA 1
ATOM 654 C C . SER A 1 81 ? -0.290 12.300 14.149 1.00 93.44 81 SER A C 1
ATOM 656 O O . SER A 1 81 ? -0.632 11.141 13.921 1.00 93.44 81 SER A O 1
ATOM 658 N N . GLU A 1 82 ? 0.986 12.658 14.285 1.00 95.19 82 GLU A N 1
ATOM 659 C CA . GLU A 1 82 ? 2.134 11.749 14.171 1.00 95.19 82 GLU A CA 1
ATOM 660 C C . GLU A 1 82 ? 2.024 10.535 15.108 1.00 95.19 82 GLU A C 1
ATOM 662 O O . GLU A 1 82 ? 2.342 9.413 14.718 1.00 95.19 82 GLU A O 1
ATOM 667 N N . ARG A 1 83 ? 1.451 10.734 16.305 1.00 96.06 83 ARG A N 1
ATOM 668 C CA . ARG A 1 83 ? 1.220 9.674 17.300 1.00 96.06 83 ARG A CA 1
ATOM 669 C C . ARG A 1 83 ? 0.398 8.509 16.741 1.00 96.06 83 ARG A C 1
ATOM 671 O O . ARG A 1 83 ? 0.610 7.368 17.140 1.00 96.06 83 ARG A O 1
ATOM 678 N N . VAL A 1 84 ? -0.543 8.784 15.834 1.00 96.69 84 VAL A N 1
ATOM 679 C CA . VAL A 1 84 ? -1.377 7.743 15.216 1.00 96.69 84 VAL A CA 1
ATOM 680 C C . VAL A 1 84 ? -0.528 6.858 14.304 1.00 96.69 84 VAL A C 1
ATOM 682 O O . VAL A 1 84 ? -0.663 5.639 14.339 1.00 96.69 84 VAL A O 1
ATOM 685 N N . VAL A 1 85 ? 0.382 7.453 13.527 1.00 97.38 85 VAL A N 1
ATOM 686 C CA . VAL A 1 85 ? 1.293 6.707 12.647 1.00 97.38 85 VAL A CA 1
ATOM 687 C C . VAL A 1 85 ? 2.255 5.860 13.470 1.00 97.38 85 VAL A C 1
ATOM 689 O O . VAL A 1 85 ? 2.340 4.654 13.248 1.00 97.38 85 VAL A O 1
ATOM 692 N N . GLN A 1 86 ? 2.897 6.470 14.471 1.00 97.19 86 GLN A N 1
ATOM 693 C CA . GLN A 1 86 ? 3.796 5.787 15.406 1.00 97.19 86 GLN A CA 1
ATOM 694 C C . GLN A 1 86 ? 3.119 4.583 16.066 1.00 97.19 86 GLN A C 1
ATOM 696 O O . GLN A 1 86 ? 3.697 3.503 16.117 1.00 97.19 86 GLN A O 1
ATOM 701 N N . HIS A 1 87 ? 1.867 4.737 16.512 1.00 97.62 87 HIS A N 1
ATOM 702 C CA . HIS A 1 87 ? 1.092 3.642 17.097 1.00 97.62 87 HIS A CA 1
ATOM 703 C C . HIS A 1 87 ? 0.939 2.459 16.137 1.00 97.62 87 HIS A C 1
ATOM 705 O O . HIS A 1 87 ? 1.201 1.323 16.525 1.00 97.62 87 HIS A O 1
ATOM 711 N N . PHE A 1 88 ? 0.534 2.696 14.886 1.00 97.94 88 PHE A N 1
ATOM 712 C CA . PHE A 1 88 ? 0.304 1.605 13.934 1.00 97.94 88 PHE A CA 1
ATOM 713 C C . PHE A 1 88 ? 1.594 0.968 13.415 1.00 97.94 88 PHE A C 1
ATOM 715 O O . PHE A 1 88 ? 1.611 -0.244 13.203 1.00 97.94 88 PHE A O 1
ATOM 722 N N . VAL A 1 89 ? 2.677 1.736 13.275 1.00 97.69 89 VAL A N 1
ATOM 723 C CA . VAL A 1 89 ? 4.009 1.183 12.984 1.00 97.69 89 VAL A CA 1
ATOM 724 C C . VAL A 1 89 ? 4.481 0.316 14.153 1.00 97.69 89 VAL A C 1
ATOM 726 O O . VAL A 1 89 ? 4.842 -0.839 13.947 1.00 97.69 89 VAL A O 1
ATOM 729 N N . HIS A 1 90 ? 4.336 0.793 15.390 1.00 97.44 90 HIS A N 1
ATOM 730 C CA . HIS A 1 90 ? 4.668 0.012 16.579 1.00 97.44 90 HIS A CA 1
ATOM 731 C C . HIS A 1 90 ? 3.811 -1.254 16.732 1.00 97.44 90 HIS A C 1
ATOM 733 O O . HIS A 1 90 ? 4.291 -2.295 17.185 1.00 97.44 90 HIS A O 1
ATOM 739 N N . CYS A 1 91 ? 2.536 -1.209 16.330 1.00 97.62 91 CYS A N 1
ATOM 740 C CA . CYS A 1 91 ? 1.678 -2.394 16.301 1.00 97.62 91 CYS A CA 1
ATOM 741 C C . CYS A 1 91 ? 2.207 -3.460 15.334 1.00 97.62 91 CYS A C 1
ATOM 743 O O . CYS A 1 91 ? 2.105 -4.644 15.647 1.00 97.62 91 CYS A O 1
ATOM 745 N N . ILE A 1 92 ? 2.798 -3.066 14.201 1.00 97.50 92 ILE A N 1
ATOM 746 C CA . ILE A 1 92 ? 3.439 -4.011 13.279 1.00 97.50 92 ILE A CA 1
ATOM 747 C C . ILE A 1 92 ? 4.645 -4.680 13.955 1.00 97.50 92 ILE A C 1
ATOM 749 O O . ILE A 1 92 ? 4.750 -5.906 13.911 1.00 97.50 92 ILE A O 1
ATOM 753 N N . GLU A 1 93 ? 5.503 -3.902 14.624 1.00 95.75 93 GLU A N 1
ATOM 754 C CA . GLU A 1 93 ? 6.693 -4.416 15.324 1.00 95.75 93 GLU A CA 1
ATOM 755 C C . GLU A 1 93 ? 6.332 -5.412 16.436 1.00 95.75 93 GLU A C 1
ATOM 757 O O . GLU A 1 93 ? 6.950 -6.464 16.582 1.00 95.75 93 GLU A O 1
ATOM 762 N N . THR A 1 94 ? 5.316 -5.086 17.240 1.00 96.06 94 THR A N 1
ATOM 763 C CA . THR A 1 94 ? 5.032 -5.809 18.493 1.00 96.06 94 THR A CA 1
ATOM 764 C C . THR A 1 94 ? 3.944 -6.867 18.383 1.00 96.06 94 THR A C 1
ATOM 766 O O . THR A 1 94 ? 3.975 -7.851 19.122 1.00 96.06 94 THR A O 1
ATOM 769 N N . HIS A 1 95 ? 2.974 -6.679 17.487 1.00 94.81 95 HIS A N 1
ATOM 770 C CA . HIS A 1 95 ? 1.813 -7.564 17.350 1.00 94.81 95 HIS A CA 1
ATOM 771 C C . HIS A 1 95 ? 1.801 -8.325 16.022 1.00 94.81 95 HIS A C 1
ATOM 773 O O . HIS A 1 95 ? 0.986 -9.230 15.857 1.00 94.81 95 HIS A O 1
ATOM 779 N N . GLY A 1 96 ? 2.729 -8.016 15.114 1.00 94.75 96 GLY A N 1
ATOM 780 C CA . GLY A 1 96 ? 2.960 -8.767 13.890 1.00 94.75 96 GLY A CA 1
ATOM 781 C C . GLY A 1 96 ? 2.568 -8.027 12.613 1.00 94.75 96 GLY A C 1
ATOM 782 O O . GLY A 1 96 ? 1.829 -7.040 12.591 1.00 94.75 96 GLY A O 1
ATOM 783 N N . ARG A 1 97 ? 3.077 -8.565 11.505 1.00 96.12 97 ARG A N 1
ATOM 784 C CA . ARG A 1 97 ? 2.965 -8.013 10.153 1.00 96.12 97 ARG A CA 1
ATOM 785 C C . ARG A 1 97 ? 1.582 -8.261 9.560 1.00 96.12 97 ARG A C 1
ATOM 787 O O . ARG A 1 97 ? 1.367 -9.206 8.806 1.00 96.12 97 ARG A O 1
ATOM 794 N N . HIS A 1 98 ? 0.639 -7.393 9.909 1.00 96.69 98 HIS A N 1
ATOM 795 C CA . HIS A 1 98 ? -0.735 -7.457 9.422 1.00 96.69 98 HIS A CA 1
ATOM 796 C C . HIS A 1 98 ? -1.006 -6.454 8.297 1.00 96.69 98 HIS A C 1
ATOM 798 O O . HIS A 1 98 ? -0.722 -5.260 8.404 1.00 96.69 98 HIS A O 1
ATOM 804 N N . VAL A 1 99 ? -1.635 -6.939 7.223 1.00 96.94 99 VAL A N 1
ATOM 805 C CA . VAL A 1 99 ? -1.995 -6.152 6.030 1.00 96.94 99 VAL A CA 1
ATOM 806 C C . VAL A 1 99 ? -2.909 -4.969 6.373 1.00 96.94 99 VAL A C 1
ATOM 808 O O . VAL A 1 99 ? -2.834 -3.917 5.744 1.00 96.94 99 VAL A O 1
ATOM 811 N N . GLN A 1 100 ? -3.772 -5.119 7.378 1.00 97.31 100 GLN A N 1
ATOM 812 C CA . GLN A 1 100 ? -4.730 -4.102 7.814 1.00 97.31 100 GLN A CA 1
ATOM 813 C C . GLN A 1 100 ? -4.026 -2.825 8.289 1.00 97.31 100 GLN A C 1
ATOM 815 O O . GLN A 1 100 ? -4.496 -1.732 7.974 1.00 97.31 100 GLN A O 1
ATOM 820 N N . TYR A 1 101 ? -2.887 -2.955 8.978 1.00 98.00 101 TYR A N 1
ATOM 821 C CA . TYR A 1 101 ? -2.084 -1.808 9.401 1.00 98.00 101 TYR A CA 1
ATOM 822 C C . TYR A 1 101 ? -1.504 -1.072 8.192 1.00 98.00 101 TYR A C 1
ATOM 824 O O . TYR A 1 101 ? -1.680 0.137 8.076 1.00 98.00 101 TYR A O 1
ATOM 832 N N . LEU A 1 102 ? -0.924 -1.797 7.228 1.00 98.06 102 LEU A N 1
ATOM 833 C CA . LEU A 1 102 ? -0.406 -1.190 5.997 1.00 98.06 102 LEU A CA 1
ATOM 834 C C . LEU A 1 102 ? -1.506 -0.509 5.175 1.00 98.06 102 LEU A C 1
ATOM 836 O O . LEU A 1 102 ? -1.296 0.587 4.669 1.00 98.06 102 LEU A O 1
ATOM 840 N N . LYS A 1 103 ? -2.697 -1.109 5.073 1.00 97.31 103 LYS A N 1
ATOM 841 C CA . LYS A 1 103 ? -3.840 -0.502 4.369 1.00 97.31 103 LYS A CA 1
ATOM 842 C C . LYS A 1 103 ? -4.311 0.792 5.035 1.00 97.31 103 LYS A C 1
ATOM 844 O O . LYS A 1 103 ? -4.714 1.719 4.333 1.00 97.31 103 LYS A O 1
ATOM 849 N N . PHE A 1 104 ? -4.268 0.873 6.367 1.00 97.81 104 PHE A N 1
ATOM 850 C CA . PHE A 1 104 ? -4.500 2.136 7.067 1.00 97.81 104 PHE A CA 1
ATOM 851 C C . PHE A 1 104 ? -3.421 3.168 6.708 1.00 97.81 104 PHE A C 1
ATOM 853 O O . PHE A 1 104 ? -3.769 4.269 6.286 1.00 97.81 104 PHE A O 1
ATOM 860 N N . LEU A 1 105 ? -2.138 2.792 6.772 1.00 98.12 105 LEU A N 1
ATOM 861 C CA . LEU A 1 105 ? -1.029 3.678 6.399 1.00 98.12 105 LEU A CA 1
ATOM 862 C C . LEU A 1 105 ? -1.141 4.170 4.942 1.00 98.12 105 LEU A C 1
ATOM 864 O O . LEU A 1 105 ? -0.945 5.349 4.681 1.00 98.12 105 LEU A O 1
ATOM 868 N N . GLN A 1 106 ? -1.560 3.317 4.001 1.00 97.62 106 GLN A N 1
ATOM 869 C CA . GLN A 1 106 ? -1.814 3.711 2.605 1.00 97.62 106 GLN A CA 1
ATOM 870 C C . GLN A 1 106 ? -2.912 4.779 2.490 1.00 97.62 106 GLN A C 1
ATOM 872 O O . GLN A 1 106 ? -2.831 5.674 1.654 1.00 97.62 106 GLN A O 1
ATOM 877 N N . THR A 1 107 ? -3.930 4.701 3.346 1.00 96.81 107 THR A N 1
ATOM 878 C CA . THR A 1 107 ? -5.091 5.604 3.314 1.00 96.81 107 THR A CA 1
ATOM 879 C C . THR A 1 107 ? -4.745 7.010 3.807 1.00 96.81 107 THR A C 1
ATOM 881 O O . THR A 1 107 ? -5.302 7.998 3.341 1.00 96.81 107 THR A O 1
ATOM 884 N N . ILE A 1 108 ? -3.803 7.125 4.744 1.00 96.94 108 ILE A N 1
ATOM 885 C CA . ILE A 1 108 ? -3.400 8.428 5.287 1.00 96.94 108 ILE A CA 1
ATOM 886 C C . ILE A 1 108 ? -2.353 9.150 4.431 1.00 96.94 108 ILE A C 1
ATOM 888 O O . ILE A 1 108 ? -2.189 10.360 4.576 1.00 96.94 108 ILE A O 1
ATOM 892 N N . VAL A 1 109 ? -1.654 8.435 3.541 1.00 97.25 109 VAL A N 1
ATOM 893 C CA . VAL A 1 109 ? -0.686 9.039 2.609 1.00 97.25 109 VAL A CA 1
ATOM 894 C C . VAL A 1 109 ? -1.327 9.489 1.296 1.00 97.25 109 VAL A C 1
ATOM 896 O O . VAL A 1 109 ? -0.775 10.363 0.630 1.00 97.25 109 VAL A O 1
ATOM 899 N N . LYS A 1 110 ? -2.490 8.935 0.928 1.00 94.25 110 LYS A N 1
ATOM 900 C CA . LYS A 1 110 ? -3.226 9.281 -0.294 1.00 94.25 110 LYS A CA 1
ATOM 901 C C . LYS A 1 110 ? -4.737 9.231 -0.061 1.00 94.25 110 LYS A C 1
ATOM 903 O O . LYS A 1 110 ? -5.256 8.205 0.368 1.00 94.25 110 LYS A O 1
ATOM 908 N N . ALA A 1 111 ? -5.437 10.312 -0.401 1.00 93.38 111 ALA A N 1
ATOM 909 C CA . ALA A 1 111 ? -6.890 10.434 -0.267 1.00 93.38 111 ALA A CA 1
ATOM 910 C C . ALA A 1 111 ? -7.478 11.216 -1.451 1.00 93.38 111 ALA A C 1
ATOM 912 O O . ALA A 1 111 ? -6.893 12.212 -1.869 1.00 93.38 111 ALA A O 1
ATOM 913 N N . GLU A 1 112 ? -8.614 10.775 -2.006 1.00 90.38 112 GLU A N 1
ATOM 914 C CA . GLU A 1 112 ? -9.287 11.436 -3.147 1.00 90.38 112 GLU A CA 1
ATOM 915 C C . GLU A 1 112 ? -8.364 11.674 -4.363 1.00 90.38 112 GLU A C 1
ATOM 917 O O . GLU A 1 112 ? -8.458 12.680 -5.066 1.00 90.38 112 GLU A O 1
ATOM 922 N N . GLY A 1 113 ? -7.413 10.763 -4.591 1.00 88.38 113 GLY A N 1
ATOM 923 C CA . GLY A 1 113 ? -6.400 10.898 -5.644 1.00 88.38 113 GLY A CA 1
ATOM 924 C C . GLY A 1 113 ? -5.316 11.949 -5.367 1.00 88.38 113 GLY A C 1
ATOM 925 O O . GLY A 1 113 ? -4.428 12.125 -6.196 1.00 88.38 113 GLY A O 1
ATOM 926 N N . GLN A 1 114 ? -5.349 12.615 -4.211 1.00 92.25 114 GLN A N 1
ATOM 927 C CA . GLN A 1 114 ? -4.337 13.569 -3.768 1.00 92.25 114 GLN A CA 1
ATOM 928 C C . GLN A 1 114 ? -3.345 12.901 -2.817 1.00 92.25 114 GLN A C 1
ATOM 930 O O . GLN A 1 114 ? -3.720 12.121 -1.940 1.00 92.25 114 GLN A O 1
ATOM 935 N N . TYR A 1 115 ? -2.070 13.240 -2.971 1.00 93.50 115 TYR A N 1
ATOM 936 C CA . TYR A 1 115 ? -1.006 12.819 -2.068 1.00 93.50 115 TYR A CA 1
ATOM 937 C C . TYR A 1 115 ? -0.925 13.756 -0.855 1.00 93.50 115 TYR A C 1
ATOM 939 O O . TYR A 1 115 ? -0.927 14.983 -0.973 1.00 93.50 115 TYR A O 1
ATOM 947 N N . ILE A 1 116 ? -0.834 13.171 0.335 1.00 96.00 116 ILE A N 1
ATOM 948 C CA . ILE A 1 116 ? -0.782 13.882 1.612 1.00 96.00 116 ILE A CA 1
ATOM 949 C C . ILE A 1 116 ? 0.676 13.929 2.066 1.00 96.00 116 ILE A C 1
ATOM 951 O O . ILE A 1 116 ? 1.128 13.068 2.819 1.00 96.00 116 ILE A O 1
ATOM 955 N N . ARG A 1 117 ? 1.428 14.940 1.610 1.00 95.12 117 ARG A N 1
ATOM 956 C CA . ARG A 1 117 ? 2.896 15.013 1.782 1.00 95.12 117 ARG A CA 1
ATOM 957 C C . ARG A 1 117 ? 3.362 14.830 3.228 1.00 95.12 117 ARG A C 1
ATOM 959 O O . ARG A 1 117 ? 4.258 14.043 3.497 1.00 95.12 117 ARG A O 1
ATOM 966 N N . LYS A 1 118 ? 2.684 15.485 4.177 1.00 95.00 118 LYS A N 1
ATOM 967 C CA . LYS A 1 118 ? 2.952 15.320 5.616 1.00 95.00 118 LYS A CA 1
ATOM 968 C C . LYS A 1 118 ? 2.778 13.863 6.068 1.00 95.00 118 LYS A C 1
ATOM 970 O O . LYS A 1 118 ? 3.581 13.365 6.847 1.00 95.00 118 LYS A O 1
ATOM 975 N N . GLY A 1 119 ? 1.732 13.191 5.586 1.00 96.44 119 GLY A N 1
ATOM 976 C CA . GLY A 1 119 ? 1.481 11.779 5.861 1.00 96.44 119 GLY A CA 1
ATOM 977 C C . GLY A 1 119 ? 2.575 10.892 5.270 1.00 96.44 119 GLY A C 1
ATOM 978 O O . GLY A 1 119 ? 3.117 10.057 5.988 1.00 96.44 119 GLY A O 1
ATOM 979 N N . GLN A 1 12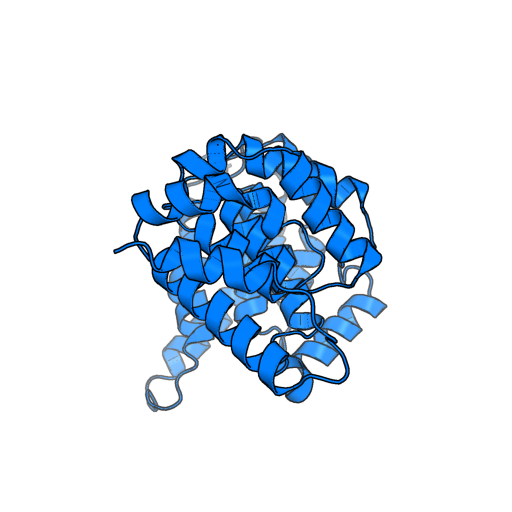0 ? 2.944 11.115 4.004 1.00 97.56 120 GLN A N 1
ATOM 980 C CA . GLN A 1 120 ? 4.028 10.388 3.328 1.00 97.56 120 GLN A CA 1
ATOM 981 C C . GLN A 1 120 ? 5.344 10.486 4.114 1.00 97.56 120 GLN A C 1
ATOM 983 O O . GLN A 1 120 ? 5.968 9.464 4.394 1.00 97.56 120 GLN A O 1
ATOM 988 N N . ASP A 1 121 ? 5.731 11.698 4.523 1.00 97.25 121 ASP A N 1
ATOM 989 C CA . ASP A 1 121 ? 6.984 11.945 5.241 1.00 97.25 121 ASP A CA 1
ATOM 990 C C . ASP A 1 121 ? 7.022 11.216 6.591 1.00 97.25 121 ASP A C 1
ATOM 992 O O . ASP A 1 121 ? 8.002 10.532 6.897 1.00 97.25 121 ASP A O 1
ATOM 996 N N . ILE A 1 122 ? 5.948 11.325 7.383 1.00 97.50 122 ILE A N 1
ATOM 997 C CA . ILE A 1 122 ? 5.859 10.688 8.705 1.00 97.50 122 ILE A CA 1
ATOM 998 C C . ILE A 1 122 ? 5.854 9.164 8.565 1.00 97.50 122 ILE A C 1
ATOM 1000 O O . ILE A 1 122 ? 6.633 8.487 9.232 1.00 97.50 122 ILE A O 1
ATOM 1004 N N . VAL A 1 123 ? 5.015 8.613 7.682 1.00 98.06 123 VAL A N 1
ATOM 1005 C CA . VAL A 1 123 ? 4.935 7.161 7.459 1.00 98.06 123 VAL A CA 1
ATOM 1006 C C . VAL A 1 123 ? 6.286 6.614 7.013 1.00 98.06 123 VAL A C 1
ATOM 1008 O O . VAL A 1 123 ? 6.769 5.635 7.580 1.00 98.06 123 VAL A O 1
ATOM 1011 N N . MET A 1 124 ? 6.942 7.278 6.060 1.00 97.75 124 MET A N 1
ATOM 1012 C CA . MET A 1 124 ? 8.252 6.855 5.576 1.00 97.75 124 MET A CA 1
ATOM 1013 C C . MET A 1 124 ? 9.334 6.952 6.659 1.00 97.75 124 MET A C 1
ATOM 1015 O O . MET A 1 124 ? 10.216 6.096 6.738 1.00 97.75 124 MET A O 1
ATOM 1019 N N . GLN A 1 125 ? 9.299 7.990 7.500 1.00 97.38 125 GLN A N 1
ATOM 1020 C CA . GLN A 1 125 ? 10.233 8.132 8.614 1.00 97.38 125 GLN A CA 1
ATOM 1021 C C . GLN A 1 125 ? 10.064 7.009 9.640 1.00 97.38 125 GLN A C 1
ATOM 1023 O O . GLN A 1 125 ? 11.057 6.369 9.981 1.00 97.38 125 GLN A O 1
ATOM 1028 N N . GLU A 1 126 ? 8.838 6.747 10.089 1.00 97.50 126 GLU A N 1
ATOM 1029 C CA . GLU A 1 126 ? 8.558 5.730 11.106 1.00 97.50 126 GLU A CA 1
ATOM 1030 C C . GLU A 1 126 ? 8.851 4.312 10.602 1.00 97.50 126 GLU A C 1
ATOM 1032 O O . GLU A 1 126 ? 9.470 3.523 11.311 1.00 97.50 126 GLU A O 1
ATOM 1037 N N . MET A 1 127 ? 8.511 3.992 9.350 1.00 97.38 127 MET A N 1
ATOM 1038 C CA . MET A 1 127 ? 8.820 2.678 8.772 1.00 97.38 127 MET A CA 1
ATOM 1039 C C . MET A 1 127 ? 10.327 2.423 8.656 1.00 97.38 127 MET A C 1
ATOM 1041 O O . MET A 1 127 ? 10.784 1.318 8.933 1.00 97.38 127 MET A O 1
ATOM 1045 N N . VAL A 1 128 ? 11.112 3.435 8.270 1.00 96.62 128 VAL A N 1
ATOM 1046 C CA . VAL A 1 128 ? 12.579 3.310 8.215 1.00 96.62 128 VAL A CA 1
ATOM 1047 C C . VAL A 1 128 ? 13.182 3.190 9.609 1.00 96.62 128 VAL A C 1
ATOM 1049 O O . VAL A 1 128 ? 14.128 2.426 9.783 1.00 96.62 128 VAL A O 1
ATOM 1052 N N . ASN A 1 129 ? 12.637 3.901 10.599 1.00 95.88 129 ASN A N 1
ATOM 1053 C CA . ASN A 1 129 ? 13.078 3.779 11.989 1.00 95.88 129 ASN A CA 1
ATOM 1054 C C . ASN A 1 129 ? 12.840 2.364 12.541 1.00 95.88 129 ASN A C 1
ATOM 1056 O O . ASN A 1 129 ? 13.705 1.842 13.240 1.00 95.88 129 ASN A O 1
ATOM 1060 N N . ALA A 1 130 ? 11.702 1.752 12.200 1.00 95.94 130 ALA A N 1
ATOM 1061 C CA . ALA A 1 130 ? 11.346 0.391 12.601 1.00 95.94 130 ALA A CA 1
ATOM 1062 C C . ALA A 1 130 ? 12.163 -0.701 11.878 1.00 95.94 130 ALA A C 1
ATOM 1064 O O . ALA A 1 130 ? 12.261 -1.835 12.342 1.00 95.94 130 ALA A O 1
ATOM 1065 N N . GLY A 1 131 ? 12.770 -0.378 10.731 1.00 95.00 131 GLY A N 1
ATOM 1066 C CA . GLY A 1 131 ? 13.678 -1.277 10.021 1.00 95.00 131 GLY A CA 1
ATOM 1067 C C . GLY A 1 131 ? 13.026 -2.603 9.614 1.00 95.00 131 GLY A C 1
ATOM 1068 O O . GLY A 1 131 ? 11.885 -2.630 9.153 1.00 95.00 131 GLY A O 1
ATOM 1069 N N . GLU A 1 132 ? 13.759 -3.708 9.769 1.00 93.56 132 GLU A N 1
ATOM 1070 C CA . GLU A 1 132 ? 13.365 -5.044 9.291 1.00 93.56 132 GLU A CA 1
ATOM 1071 C C . GLU A 1 132 ? 12.102 -5.603 9.964 1.00 93.56 132 GLU A C 1
ATOM 1073 O O . GLU A 1 132 ? 11.447 -6.484 9.401 1.00 93.56 132 GLU A O 1
ATOM 1078 N N . ASP A 1 133 ? 11.702 -5.095 11.133 1.00 93.44 133 ASP A N 1
ATOM 1079 C CA . ASP A 1 133 ? 10.471 -5.532 11.802 1.00 93.44 133 ASP A CA 1
ATOM 1080 C C . ASP A 1 133 ? 9.229 -5.194 10.958 1.00 93.44 133 ASP A C 1
ATOM 1082 O O . ASP A 1 133 ? 8.290 -5.996 10.865 1.00 93.44 133 ASP A O 1
ATOM 1086 N N . VAL A 1 134 ? 9.277 -4.071 10.235 1.00 95.81 134 VAL A N 1
ATOM 1087 C CA . VAL A 1 134 ? 8.205 -3.582 9.353 1.00 95.81 134 VAL A CA 1
ATOM 1088 C C . VAL A 1 134 ? 8.546 -3.782 7.875 1.00 95.81 134 VAL A C 1
ATOM 1090 O O . VAL A 1 134 ? 7.686 -4.218 7.099 1.00 95.81 134 VAL A O 1
ATOM 1093 N N . LEU A 1 135 ? 9.782 -3.465 7.483 1.00 95.81 135 LEU A N 1
ATOM 1094 C CA . LEU A 1 135 ? 10.278 -3.459 6.109 1.00 95.81 135 LEU A CA 1
ATOM 1095 C C . LEU A 1 135 ? 10.832 -4.834 5.720 1.00 95.81 135 LEU A C 1
ATOM 1097 O O . LEU A 1 135 ? 11.965 -5.182 6.042 1.00 95.81 135 LEU A O 1
ATOM 1101 N N . VAL A 1 136 ? 10.032 -5.612 4.990 1.00 94.19 136 VAL A N 1
ATOM 1102 C CA . VAL A 1 136 ? 10.403 -6.960 4.537 1.00 94.19 136 VAL A CA 1
ATOM 1103 C C . VAL A 1 136 ? 10.627 -6.966 3.034 1.00 94.19 136 VAL A C 1
ATOM 1105 O O . VAL A 1 136 ? 9.668 -6.933 2.252 1.00 94.19 136 VAL A O 1
ATOM 1108 N N . PHE A 1 137 ? 11.894 -7.053 2.644 1.00 92.88 137 PHE A N 1
ATOM 1109 C CA . PHE A 1 137 ? 12.319 -7.165 1.253 1.00 92.88 137 PHE A CA 1
ATOM 1110 C C . PHE A 1 137 ? 12.934 -8.537 0.970 1.00 92.88 137 PHE A C 1
ATOM 1112 O O . PHE A 1 137 ? 13.419 -9.217 1.872 1.00 92.88 137 PHE A O 1
ATOM 1119 N N . TYR A 1 138 ? 12.876 -8.940 -0.299 1.00 93.44 138 TYR A N 1
ATOM 1120 C CA . TYR A 1 138 ? 13.370 -10.225 -0.795 1.00 93.44 138 TYR A CA 1
ATOM 1121 C C . TYR A 1 138 ? 14.467 -9.994 -1.844 1.00 93.44 138 TYR A C 1
ATOM 1123 O O . TYR A 1 138 ? 14.325 -10.370 -3.005 1.00 93.44 138 TYR A O 1
ATOM 1131 N N . ASN A 1 139 ? 15.505 -9.272 -1.429 1.00 88.56 139 ASN A N 1
ATOM 1132 C CA . ASN A 1 139 ? 16.570 -8.700 -2.259 1.00 88.56 139 ASN A CA 1
ATOM 1133 C C . ASN A 1 139 ? 17.828 -9.585 -2.349 1.00 88.56 139 ASN A C 1
ATOM 1135 O O . ASN A 1 139 ? 18.571 -9.518 -3.324 1.00 88.56 139 ASN A O 1
ATOM 1139 N N . ASP A 1 140 ? 18.078 -10.468 -1.379 1.00 92.12 140 ASP A N 1
ATOM 1140 C CA . ASP A 1 140 ? 19.133 -11.474 -1.521 1.00 92.12 140 ASP A CA 1
ATOM 1141 C C . ASP A 1 140 ? 18.627 -12.734 -2.241 1.00 92.12 140 ASP A C 1
ATOM 1143 O O . ASP A 1 140 ? 17.439 -13.048 -2.274 1.00 92.12 140 ASP A O 1
ATOM 1147 N N . LYS A 1 141 ? 19.551 -13.525 -2.792 1.00 91.31 141 LYS A N 1
ATOM 1148 C CA . LYS A 1 141 ? 19.214 -14.734 -3.559 1.00 91.31 141 LYS A CA 1
ATOM 1149 C C . LYS A 1 141 ? 18.326 -15.723 -2.788 1.00 91.31 141 LYS A C 1
ATOM 1151 O O . LYS A 1 141 ? 17.500 -16.400 -3.398 1.00 91.31 141 LYS A O 1
ATOM 1156 N N . THR A 1 142 ? 18.520 -15.862 -1.480 1.00 94.75 142 THR A N 1
ATOM 1157 C CA . THR A 1 142 ? 17.771 -16.818 -0.652 1.00 94.75 142 THR A CA 1
ATOM 1158 C C . THR A 1 142 ? 16.361 -16.310 -0.400 1.00 94.75 142 THR A C 1
ATOM 1160 O O . THR A 1 142 ? 15.401 -17.046 -0.629 1.00 94.75 142 THR A O 1
ATOM 1163 N N . SER A 1 143 ? 16.231 -15.052 0.023 1.00 95.25 143 SER A N 1
ATOM 1164 C CA . SER A 1 143 ? 14.929 -14.426 0.258 1.00 95.25 143 SER A CA 1
ATOM 1165 C C . SER A 1 143 ? 14.128 -14.306 -1.044 1.00 95.25 143 SER A C 1
ATOM 1167 O O . SER A 1 143 ? 12.950 -14.657 -1.064 1.00 95.25 143 SER A O 1
ATOM 1169 N N . PHE A 1 144 ? 14.760 -13.960 -2.165 1.00 95.94 144 PHE A N 1
ATOM 1170 C CA . PHE A 1 144 ? 14.104 -13.934 -3.473 1.00 95.94 144 PHE A CA 1
ATOM 1171 C C . PHE A 1 144 ? 13.518 -15.297 -3.872 1.00 95.94 144 PHE A C 1
ATOM 1173 O O . PHE A 1 144 ? 12.368 -15.381 -4.302 1.00 95.94 144 PHE A O 1
ATOM 1180 N N . ASN A 1 145 ? 14.265 -16.390 -3.676 1.00 95.88 145 ASN A N 1
ATOM 1181 C CA . ASN A 1 145 ? 13.734 -17.732 -3.933 1.00 95.88 145 ASN A CA 1
ATOM 1182 C C . ASN A 1 145 ? 12.514 -18.037 -3.052 1.00 95.88 145 ASN A C 1
ATOM 1184 O O . ASN A 1 145 ? 11.561 -18.652 -3.526 1.00 95.88 145 ASN A O 1
ATOM 1188 N N . HIS A 1 146 ? 12.509 -17.566 -1.804 1.00 96.44 146 HIS A N 1
ATOM 1189 C CA . HIS A 1 146 ? 11.352 -17.708 -0.926 1.00 96.44 146 HIS A CA 1
ATOM 1190 C C . HIS A 1 146 ? 10.131 -16.923 -1.434 1.00 96.44 146 HIS A C 1
ATOM 1192 O O . HIS A 1 146 ? 9.018 -17.451 -1.421 1.00 96.44 146 HIS A O 1
ATOM 1198 N N . LEU A 1 147 ? 10.320 -15.704 -1.954 1.00 97.00 147 LEU A N 1
ATOM 1199 C CA . LEU A 1 147 ? 9.246 -14.944 -2.604 1.00 97.00 147 LEU A CA 1
ATOM 1200 C C . LEU A 1 147 ? 8.655 -15.716 -3.791 1.00 97.00 147 LEU A C 1
ATOM 1202 O O . LEU A 1 147 ? 7.434 -15.833 -3.908 1.00 97.00 147 LEU A O 1
ATOM 1206 N N . VAL A 1 148 ? 9.507 -16.305 -4.632 1.00 96.75 148 VAL A N 1
ATOM 1207 C CA . VAL A 1 148 ? 9.075 -17.146 -5.760 1.00 96.75 148 VAL A CA 1
ATOM 1208 C C . VAL A 1 148 ? 8.303 -18.381 -5.283 1.00 96.75 148 VAL A C 1
ATOM 1210 O O . VAL A 1 148 ? 7.268 -18.718 -5.857 1.00 96.75 148 VAL A O 1
ATOM 1213 N N . GLU A 1 149 ? 8.749 -19.049 -4.219 1.00 96.50 149 GLU A N 1
ATOM 1214 C CA . GLU A 1 149 ? 8.024 -20.180 -3.624 1.00 96.50 149 GLU A CA 1
ATOM 1215 C C . GLU A 1 149 ? 6.636 -19.777 -3.111 1.00 96.50 149 GLU A C 1
ATOM 1217 O O . GLU A 1 149 ? 5.663 -20.505 -3.335 1.00 96.50 149 GLU A O 1
ATOM 1222 N N . MET A 1 150 ? 6.518 -18.608 -2.473 1.00 96.75 150 MET A N 1
ATOM 1223 C CA . MET A 1 150 ? 5.222 -18.072 -2.054 1.00 96.75 150 MET A CA 1
ATOM 1224 C C . MET A 1 150 ? 4.310 -17.802 -3.253 1.00 96.75 150 MET A C 1
ATOM 1226 O O . MET A 1 150 ? 3.136 -18.165 -3.207 1.00 96.75 150 MET A O 1
ATOM 1230 N N . MET A 1 151 ? 4.840 -17.233 -4.341 1.00 96.25 151 MET A N 1
ATOM 1231 C CA . MET A 1 151 ? 4.074 -16.977 -5.567 1.00 96.25 151 MET A CA 1
ATOM 1232 C C . MET A 1 151 ? 3.636 -18.262 -6.281 1.00 96.25 151 MET A C 1
ATOM 1234 O O . MET A 1 151 ? 2.564 -18.292 -6.876 1.00 96.25 151 MET A O 1
ATOM 1238 N N . ARG A 1 152 ? 4.407 -19.350 -6.190 1.00 95.50 152 ARG A N 1
ATOM 1239 C CA . ARG A 1 152 ? 4.033 -20.659 -6.761 1.00 95.50 152 ARG A CA 1
ATOM 1240 C C . ARG A 1 152 ? 3.006 -21.420 -5.919 1.00 95.50 152 ARG A C 1
ATOM 1242 O O . ARG A 1 152 ? 2.319 -22.302 -6.430 1.00 95.50 152 ARG A O 1
ATOM 1249 N N . SER A 1 153 ? 2.906 -21.117 -4.628 1.00 95.25 153 SER A N 1
ATOM 1250 C CA . SER A 1 153 ? 2.040 -21.833 -3.693 1.00 95.25 153 SER A CA 1
ATOM 1251 C C . SER A 1 153 ? 0.617 -21.275 -3.694 1.00 95.25 153 SER A C 1
ATOM 1253 O O . SER A 1 153 ? 0.361 -20.207 -3.144 1.00 95.25 153 SER A O 1
ATOM 1255 N N . GLU A 1 154 ? -0.347 -22.030 -4.231 1.00 91.25 154 GLU A N 1
ATOM 1256 C CA . GLU A 1 154 ? -1.771 -21.642 -4.229 1.00 91.25 154 GLU A CA 1
ATOM 1257 C C . GLU A 1 154 ? -2.288 -21.299 -2.826 1.00 91.25 154 GLU A C 1
ATOM 1259 O O . GLU A 1 154 ? -2.987 -20.306 -2.642 1.00 91.25 154 GLU A O 1
ATOM 1264 N N . ARG A 1 155 ? -1.878 -22.068 -1.808 1.00 93.25 155 ARG A N 1
ATOM 1265 C CA . ARG A 1 155 ? -2.263 -21.806 -0.415 1.00 93.25 155 ARG A CA 1
ATOM 1266 C C . ARG A 1 155 ? -1.790 -20.432 0.064 1.00 93.25 155 ARG A C 1
ATOM 1268 O O . ARG A 1 155 ? -2.538 -19.764 0.765 1.00 93.25 155 ARG A O 1
ATOM 1275 N N . GLN A 1 156 ? -0.562 -20.041 -0.277 1.00 92.31 156 GLN A N 1
ATOM 1276 C CA . GLN A 1 156 ? -0.006 -18.739 0.113 1.00 92.31 156 GLN A CA 1
ATOM 1277 C C . GLN A 1 156 ? -0.645 -17.601 -0.688 1.00 92.31 156 GLN A C 1
ATOM 1279 O O . GLN A 1 156 ? -0.906 -16.538 -0.135 1.00 92.31 156 GLN A O 1
ATOM 1284 N N . ARG A 1 157 ? -0.962 -17.831 -1.968 1.00 90.94 157 ARG A N 1
ATOM 1285 C CA . ARG A 1 157 ? -1.674 -16.858 -2.813 1.00 90.94 157 ARG A CA 1
ATOM 1286 C C . ARG A 1 157 ? -3.068 -16.524 -2.285 1.00 90.94 157 ARG A C 1
ATOM 1288 O O . ARG A 1 157 ? -3.472 -15.368 -2.346 1.00 90.94 157 ARG A O 1
ATOM 1295 N N . MET A 1 158 ? -3.787 -17.528 -1.783 1.00 90.19 158 MET A N 1
ATOM 1296 C CA . MET A 1 158 ? -5.142 -17.366 -1.243 1.00 90.19 158 MET A CA 1
ATOM 1297 C C . MET A 1 158 ? -5.176 -16.812 0.190 1.00 90.19 158 MET A C 1
ATOM 1299 O O . MET A 1 158 ? -6.255 -16.502 0.691 1.00 90.19 158 MET A O 1
ATOM 1303 N N . ASP A 1 159 ? -4.030 -16.702 0.867 1.00 93.12 159 ASP A N 1
ATOM 1304 C CA . ASP A 1 159 ? -3.963 -16.166 2.224 1.00 93.12 159 ASP A CA 1
ATOM 1305 C C . ASP A 1 159 ? -3.910 -14.631 2.204 1.00 93.12 159 ASP A C 1
ATOM 1307 O O . ASP A 1 159 ? -2.846 -14.021 2.081 1.00 93.12 159 ASP A O 1
ATOM 1311 N N . GLU A 1 160 ? -5.074 -13.994 2.356 1.00 90.19 160 GLU A N 1
ATOM 1312 C CA . GLU A 1 160 ? -5.215 -12.531 2.399 1.00 90.19 160 GLU A CA 1
ATOM 1313 C C . GLU A 1 160 ? -4.447 -11.859 3.552 1.00 90.19 160 GLU A C 1
ATOM 1315 O O . GLU A 1 160 ? -4.179 -10.655 3.500 1.00 90.19 160 GLU A O 1
ATOM 1320 N N . ALA A 1 161 ? -4.094 -12.621 4.592 1.00 90.31 161 ALA A N 1
ATOM 1321 C CA . ALA A 1 161 ? -3.319 -12.158 5.740 1.00 90.31 161 ALA A CA 1
ATOM 1322 C C . ALA A 1 161 ? -1.858 -12.641 5.703 1.00 90.31 161 ALA A C 1
ATOM 1324 O O . ALA A 1 161 ? -1.101 -12.370 6.638 1.00 90.31 161 ALA A O 1
ATOM 1325 N N . GLY A 1 162 ? -1.466 -13.350 4.642 1.00 94.25 162 GLY A N 1
ATOM 1326 C CA . GLY A 1 162 ? -0.175 -14.009 4.535 1.00 94.25 162 GLY A CA 1
ATOM 1327 C C . GLY A 1 162 ? 0.995 -13.061 4.232 1.00 94.25 162 GLY A C 1
ATOM 1328 O O . GLY A 1 162 ? 0.803 -11.902 3.843 1.00 94.25 162 GLY A O 1
ATOM 1329 N N . PRO A 1 163 ? 2.243 -13.560 4.339 1.00 96.12 163 PRO A N 1
ATOM 1330 C CA . PRO A 1 163 ? 3.449 -12.762 4.106 1.00 96.12 163 PRO A CA 1
ATOM 1331 C C . PRO A 1 163 ? 3.549 -12.182 2.689 1.00 96.12 163 PRO A C 1
ATOM 1333 O O . PRO A 1 163 ? 4.056 -11.074 2.515 1.00 96.12 163 PRO A O 1
ATOM 1336 N N . LEU A 1 164 ? 3.032 -12.896 1.680 1.00 96.88 164 LEU A N 1
ATOM 1337 C CA . LEU A 1 164 ? 2.988 -12.418 0.296 1.00 96.88 164 LEU A CA 1
ATOM 1338 C C . LEU A 1 164 ? 2.103 -11.170 0.166 1.00 96.88 164 LEU A C 1
ATOM 1340 O O . LEU A 1 164 ? 2.520 -10.170 -0.415 1.00 96.88 164 LEU A O 1
ATOM 1344 N N . GLN A 1 165 ? 0.908 -11.197 0.759 1.00 97.12 165 GLN A N 1
ATOM 1345 C CA . GLN A 1 165 ? -0.014 -10.060 0.736 1.00 97.12 165 GLN A CA 1
ATOM 1346 C C . GLN A 1 165 ? 0.518 -8.879 1.542 1.00 97.12 165 GLN A C 1
ATOM 1348 O O . GLN A 1 165 ? 0.370 -7.730 1.118 1.00 97.12 165 GLN A O 1
ATOM 1353 N N . TYR A 1 166 ? 1.188 -9.141 2.665 1.00 98.19 166 TYR A N 1
ATOM 1354 C CA . TYR A 1 166 ? 1.897 -8.101 3.405 1.00 98.19 166 TYR A CA 1
ATOM 1355 C C . TYR A 1 166 ? 2.963 -7.428 2.534 1.00 98.19 166 TYR A C 1
ATOM 1357 O O . TYR A 1 166 ? 2.969 -6.205 2.424 1.00 98.19 166 TYR A O 1
ATOM 1365 N N . HIS A 1 167 ? 3.800 -8.209 1.848 1.00 97.88 167 HIS A N 1
ATOM 1366 C CA . HIS A 1 167 ? 4.843 -7.682 0.970 1.00 97.88 167 HIS A CA 1
ATOM 1367 C C . HIS A 1 167 ? 4.277 -6.856 -0.201 1.00 97.88 167 HIS A C 1
ATOM 1369 O O . HIS A 1 167 ? 4.740 -5.743 -0.439 1.00 97.88 167 HIS A O 1
ATOM 1375 N N . ILE A 1 168 ? 3.214 -7.324 -0.867 1.00 97.81 168 ILE A N 1
ATOM 1376 C CA . ILE A 1 168 ? 2.536 -6.556 -1.928 1.00 97.81 168 ILE A CA 1
ATOM 1377 C C . ILE A 1 168 ? 2.034 -5.208 -1.388 1.00 97.81 168 ILE A C 1
ATOM 1379 O O . ILE A 1 168 ? 2.257 -4.165 -2.001 1.00 97.81 168 ILE A O 1
ATOM 1383 N N . ASN A 1 169 ? 1.372 -5.205 -0.226 1.00 98.25 169 ASN A N 1
ATOM 1384 C CA . ASN A 1 169 ? 0.854 -3.975 0.379 1.00 98.25 169 ASN A CA 1
ATOM 1385 C C . ASN A 1 169 ? 1.968 -3.055 0.897 1.00 98.25 169 ASN A C 1
ATOM 1387 O O . ASN A 1 169 ? 1.782 -1.838 0.916 1.00 98.25 169 ASN A O 1
ATOM 1391 N N . LEU A 1 170 ? 3.116 -3.610 1.285 1.00 98.38 170 LEU A N 1
ATOM 1392 C CA . LEU A 1 170 ? 4.291 -2.842 1.673 1.00 98.38 170 LEU A CA 1
ATOM 1393 C C . LEU A 1 170 ? 4.855 -2.084 0.468 1.00 98.38 170 LEU A C 1
ATOM 1395 O O . LEU A 1 170 ? 5.013 -0.870 0.539 1.00 98.38 170 LEU A O 1
ATOM 1399 N N . VAL A 1 171 ? 5.078 -2.767 -0.659 1.00 98.25 171 VAL A N 1
ATOM 1400 C CA . VAL A 1 171 ? 5.574 -2.125 -1.889 1.00 98.25 171 VAL A CA 1
ATOM 1401 C C . VAL A 1 171 ? 4.574 -1.083 -2.406 1.00 98.25 171 VAL A C 1
ATOM 1403 O O . VAL A 1 171 ? 4.976 0.024 -2.759 1.00 98.25 171 VAL A O 1
ATOM 1406 N N . LYS A 1 172 ? 3.263 -1.375 -2.357 1.00 97.94 172 LYS A N 1
ATOM 1407 C CA . LYS A 1 172 ? 2.210 -0.393 -2.688 1.00 97.94 172 LYS A CA 1
ATOM 1408 C C . LYS A 1 172 ? 2.262 0.840 -1.781 1.00 97.94 172 LYS A C 1
ATOM 1410 O O . LYS A 1 172 ? 2.135 1.953 -2.276 1.00 97.94 172 LYS A O 1
ATOM 1415 N N . LEU A 1 173 ? 2.476 0.664 -0.476 1.00 98.31 173 LEU A N 1
ATOM 1416 C CA . LEU A 1 173 ? 2.614 1.782 0.459 1.00 98.31 173 LEU A CA 1
ATOM 1417 C C . LEU A 1 173 ? 3.833 2.649 0.135 1.00 98.31 173 LEU A C 1
ATOM 1419 O O . LEU A 1 173 ? 3.706 3.868 0.092 1.00 98.31 173 LEU A O 1
ATOM 1423 N N . LEU A 1 174 ? 4.983 2.034 -0.139 1.00 98.06 174 LEU A N 1
ATOM 1424 C CA . LEU A 1 174 ? 6.193 2.769 -0.511 1.00 98.06 174 LEU A CA 1
ATOM 1425 C C . LEU A 1 174 ? 5.991 3.558 -1.812 1.00 98.06 174 LEU A C 1
ATOM 1427 O O . LEU A 1 174 ? 6.363 4.725 -1.871 1.00 98.06 174 LEU A O 1
ATOM 1431 N N . ALA A 1 175 ? 5.320 2.969 -2.807 1.00 96.88 175 ALA A N 1
ATOM 1432 C CA . ALA A 1 175 ? 4.962 3.666 -4.043 1.00 96.88 175 ALA A CA 1
ATOM 1433 C C . ALA A 1 175 ? 4.054 4.881 -3.772 1.00 96.88 175 ALA A C 1
ATOM 1435 O O . ALA A 1 175 ? 4.302 5.968 -4.292 1.00 96.88 175 ALA A O 1
ATOM 1436 N N . CYS A 1 176 ? 3.041 4.723 -2.910 1.00 97.12 176 CYS A N 1
ATOM 1437 C CA . CYS A 1 176 ? 2.179 5.828 -2.482 1.00 97.12 176 CYS A CA 1
ATOM 1438 C C . CYS A 1 176 ? 2.946 6.913 -1.708 1.00 97.12 176 CYS A C 1
ATOM 1440 O O . CYS A 1 176 ? 2.550 8.076 -1.753 1.00 97.12 176 CYS A O 1
ATOM 1442 N N . CYS A 1 177 ? 4.019 6.564 -0.989 1.00 97.50 177 CY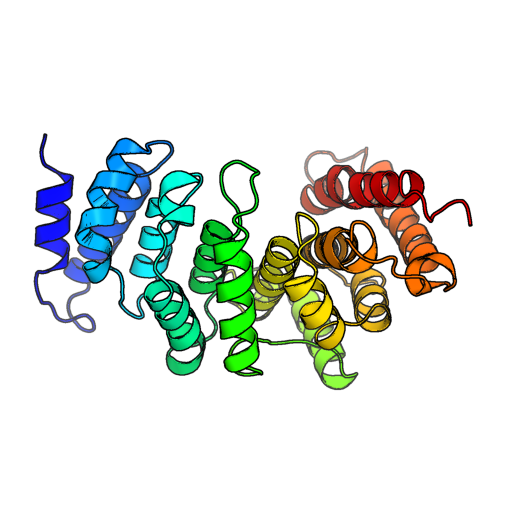S A N 1
ATOM 1443 C CA . CYS A 1 177 ? 4.863 7.539 -0.297 1.00 97.50 177 CYS A CA 1
ATOM 1444 C C . CYS A 1 177 ? 5.676 8.405 -1.269 1.00 97.50 177 CYS A C 1
ATOM 1446 O O . CYS A 1 177 ? 5.861 9.585 -0.982 1.00 97.50 177 CYS A O 1
ATOM 1448 N N . THR A 1 178 ? 6.120 7.848 -2.401 1.00 95.81 178 THR A N 1
ATOM 1449 C CA . THR A 1 178 ? 6.930 8.560 -3.410 1.00 95.81 178 THR A CA 1
ATOM 1450 C C . THR A 1 178 ? 6.103 9.315 -4.448 1.00 95.81 178 THR A C 1
ATOM 1452 O O . THR A 1 178 ? 6.596 10.253 -5.071 1.00 95.81 178 THR A O 1
ATOM 1455 N N . GLU A 1 179 ? 4.842 8.928 -4.640 1.00 94.38 179 GLU A N 1
ATOM 1456 C CA . GLU A 1 179 ? 3.928 9.585 -5.576 1.00 94.38 179 GLU A CA 1
ATOM 1457 C C . GLU A 1 179 ? 3.794 11.094 -5.285 1.00 94.38 179 GLU A C 1
ATOM 1459 O O . GLU A 1 179 ? 3.704 11.521 -4.133 1.00 94.38 179 GLU A O 1
ATOM 1464 N N . GLY A 1 180 ? 3.772 11.921 -6.336 1.00 93.31 180 GLY A N 1
ATOM 1465 C CA . GLY A 1 180 ? 3.746 13.382 -6.195 1.00 93.31 180 GLY A CA 1
ATOM 1466 C C . GLY A 1 180 ? 5.124 14.031 -6.003 1.00 93.31 180 GLY A C 1
ATOM 1467 O O . GLY A 1 180 ? 5.198 15.144 -5.475 1.00 93.31 180 GLY A O 1
ATOM 1468 N N . LYS A 1 181 ? 6.198 13.361 -6.446 1.00 93.56 181 LYS A N 1
ATOM 1469 C CA . LYS A 1 181 ? 7.584 13.867 -6.470 1.00 93.56 181 LYS A CA 1
ATOM 1470 C C . LYS A 1 181 ? 8.139 14.209 -5.093 1.00 93.56 181 LYS A C 1
ATOM 1472 O O . LYS A 1 181 ? 8.650 15.308 -4.825 1.00 93.56 181 LYS A O 1
ATOM 1477 N N . ASN A 1 182 ? 7.959 13.289 -4.151 1.00 94.44 182 ASN A N 1
ATOM 1478 C CA . ASN A 1 182 ? 8.418 13.497 -2.791 1.00 94.44 182 ASN A CA 1
ATOM 1479 C C . ASN A 1 182 ? 9.876 13.047 -2.603 1.00 94.44 182 ASN A C 1
ATOM 1481 O O . ASN A 1 182 ? 10.138 11.975 -2.058 1.00 94.44 182 ASN A O 1
ATOM 1485 N N . VAL A 1 183 ? 10.815 13.929 -2.976 1.00 94.81 183 VAL A N 1
ATOM 1486 C CA . VAL A 1 183 ? 12.284 13.747 -2.886 1.00 94.81 183 VAL A CA 1
ATOM 1487 C C . VAL A 1 183 ? 12.745 13.030 -1.617 1.00 94.81 183 VAL A C 1
ATOM 1489 O O . VAL A 1 183 ? 13.586 12.138 -1.672 1.00 94.81 183 VAL A O 1
ATOM 1492 N N . PHE A 1 184 ? 12.226 13.428 -0.451 1.00 95.25 184 PHE A N 1
ATOM 1493 C CA . PHE A 1 184 ? 12.641 12.850 0.827 1.00 95.25 184 PHE A CA 1
ATOM 1494 C C . PHE A 1 184 ? 12.352 11.346 0.886 1.00 95.25 184 PHE A C 1
ATOM 1496 O O . PHE A 1 184 ? 13.201 10.554 1.298 1.00 95.25 184 PHE A O 1
ATOM 1503 N N . THR A 1 185 ? 11.156 10.958 0.452 1.00 95.81 185 THR A N 1
ATOM 1504 C CA . THR A 1 185 ? 10.737 9.558 0.412 1.00 95.81 185 THR A CA 1
ATOM 1505 C C . THR A 1 185 ? 11.388 8.794 -0.739 1.00 95.81 185 THR A C 1
ATOM 1507 O O . THR A 1 185 ? 11.762 7.643 -0.529 1.00 95.81 185 THR A O 1
ATOM 1510 N N . GLU A 1 186 ? 11.605 9.431 -1.898 1.00 95.19 186 GLU A N 1
ATOM 1511 C CA . GLU A 1 186 ? 12.303 8.852 -3.057 1.00 95.19 186 GLU A CA 1
ATOM 1512 C C . GLU A 1 186 ? 13.718 8.406 -2.671 1.00 95.19 186 GLU A C 1
ATOM 1514 O O . GLU A 1 186 ? 14.058 7.236 -2.826 1.00 95.19 186 GLU A O 1
ATOM 1519 N N . ILE A 1 187 ? 14.506 9.302 -2.058 1.00 94.00 187 ILE A N 1
ATOM 1520 C CA . ILE A 1 187 ? 15.882 9.011 -1.615 1.00 94.00 187 ILE A CA 1
ATOM 1521 C C . ILE A 1 187 ? 15.912 7.818 -0.655 1.00 94.00 187 ILE A C 1
ATOM 1523 O O . ILE A 1 187 ? 16.784 6.953 -0.747 1.00 94.00 187 ILE A O 1
ATOM 1527 N N . LYS A 1 188 ? 14.964 7.761 0.287 1.00 94.94 188 LYS A N 1
ATOM 1528 C CA . LYS A 1 188 ? 14.874 6.635 1.221 1.00 94.94 188 LYS A CA 1
ATOM 1529 C C . LYS A 1 188 ? 14.512 5.347 0.495 1.00 94.94 188 LYS A C 1
ATOM 1531 O O . LYS A 1 188 ? 15.157 4.330 0.725 1.00 94.94 188 LYS A O 1
ATOM 1536 N N . CYS A 1 189 ? 13.528 5.387 -0.394 1.00 95.12 189 CYS A N 1
ATOM 1537 C CA . CYS A 1 189 ? 13.082 4.227 -1.155 1.00 95.12 189 CYS A CA 1
ATOM 1538 C C . CYS A 1 189 ? 14.175 3.660 -2.075 1.00 95.12 189 CYS A C 1
ATOM 1540 O O . CYS A 1 189 ? 14.309 2.439 -2.141 1.00 95.12 189 CYS A O 1
ATOM 1542 N N . HIS A 1 190 ? 15.026 4.501 -2.676 1.00 91.88 190 HIS A N 1
ATOM 1543 C CA . HIS A 1 190 ? 16.194 4.044 -3.452 1.00 91.88 190 HIS A CA 1
ATOM 1544 C C . HIS A 1 190 ? 17.159 3.186 -2.634 1.00 91.88 190 HIS A C 1
ATOM 1546 O O . HIS A 1 190 ? 17.784 2.280 -3.175 1.00 91.88 190 HIS A O 1
ATOM 1552 N N . SER A 1 191 ? 17.286 3.457 -1.332 1.00 91.12 191 SER A N 1
ATOM 1553 C CA . SER A 1 191 ? 18.138 2.655 -0.444 1.00 91.12 191 SER A CA 1
ATOM 1554 C C . SER A 1 191 ? 17.511 1.320 -0.029 1.00 91.12 191 SER A C 1
ATOM 1556 O O . SER A 1 191 ? 18.221 0.444 0.458 1.00 91.12 191 SER A O 1
ATOM 1558 N N . LEU A 1 192 ? 16.195 1.167 -0.207 1.00 93.38 192 LEU A N 1
ATOM 1559 C CA . LEU A 1 192 ? 15.441 -0.014 0.216 1.00 93.38 192 LEU A CA 1
ATOM 1560 C C . LEU A 1 192 ? 15.251 -1.031 -0.912 1.00 93.38 192 LEU A C 1
ATOM 1562 O O . LEU A 1 192 ? 15.291 -2.233 -0.652 1.00 93.38 192 LEU A O 1
ATOM 1566 N N . LEU A 1 193 ? 15.025 -0.559 -2.140 1.00 94.31 193 LEU A N 1
ATOM 1567 C CA . LEU A 1 193 ? 14.763 -1.410 -3.297 1.00 94.31 193 LEU A CA 1
ATOM 1568 C C . LEU A 1 193 ? 15.437 -0.834 -4.547 1.00 94.31 193 LEU A C 1
ATOM 1570 O O . LEU A 1 193 ? 15.136 0.289 -4.955 1.00 94.31 193 LEU A O 1
ATOM 1574 N N . SER A 1 194 ? 16.345 -1.607 -5.145 1.00 94.31 194 SER A N 1
ATOM 1575 C CA . SER A 1 194 ? 17.126 -1.184 -6.313 1.00 94.31 194 SER A CA 1
ATOM 1576 C C . SER A 1 194 ? 16.409 -1.456 -7.642 1.00 94.31 194 SER A C 1
ATOM 1578 O O . SER A 1 194 ? 15.437 -2.213 -7.701 1.00 94.31 194 SER A O 1
ATOM 1580 N N . LEU A 1 195 ? 16.909 -0.868 -8.738 1.00 94.06 195 LEU A N 1
ATOM 1581 C CA . LEU A 1 195 ? 16.432 -1.189 -10.089 1.00 94.06 195 LEU A CA 1
ATOM 1582 C C . LEU A 1 195 ? 16.664 -2.662 -10.446 1.00 94.06 195 LEU A C 1
ATOM 1584 O O . LEU A 1 195 ? 15.767 -3.283 -11.015 1.00 94.06 195 LEU A O 1
ATOM 1588 N N . ASP A 1 196 ? 17.813 -3.228 -10.069 1.00 94.62 196 ASP A N 1
ATOM 1589 C CA . ASP A 1 196 ? 18.122 -4.648 -10.261 1.00 94.62 196 ASP A CA 1
ATOM 1590 C C . ASP A 1 196 ? 17.071 -5.542 -9.582 1.00 94.62 196 ASP A C 1
ATOM 1592 O O . ASP A 1 196 ? 16.520 -6.440 -10.223 1.00 94.62 196 ASP A O 1
ATOM 1596 N N . ASP A 1 197 ? 16.725 -5.253 -8.320 1.00 95.50 197 ASP A N 1
ATOM 1597 C CA . ASP A 1 197 ? 15.712 -6.012 -7.570 1.00 95.50 197 ASP A CA 1
ATOM 1598 C C . ASP A 1 197 ? 14.339 -5.947 -8.259 1.00 95.50 197 ASP A C 1
ATOM 1600 O O . ASP A 1 197 ? 13.639 -6.956 -8.377 1.00 95.50 197 ASP A O 1
ATOM 1604 N N . ILE A 1 198 ? 13.948 -4.760 -8.741 1.00 96.31 198 ILE A N 1
ATOM 1605 C CA . ILE A 1 198 ? 12.674 -4.558 -9.445 1.00 96.31 198 ILE A CA 1
ATOM 1606 C C . ILE A 1 198 ? 12.644 -5.374 -10.735 1.00 96.31 198 ILE A C 1
ATOM 1608 O O . ILE A 1 198 ? 11.680 -6.105 -10.977 1.00 96.31 198 ILE A O 1
ATOM 1612 N N . VAL A 1 199 ? 13.688 -5.270 -11.561 1.00 96.31 199 VAL A N 1
ATOM 1613 C CA . VAL A 1 199 ? 13.774 -6.015 -12.822 1.00 96.31 199 VAL A CA 1
ATOM 1614 C C . VAL A 1 199 ? 13.769 -7.513 -12.550 1.00 96.31 199 VAL A C 1
ATOM 1616 O O . VAL A 1 199 ? 13.019 -8.243 -13.200 1.00 96.31 199 VAL A O 1
ATOM 1619 N N . GLN A 1 200 ? 14.526 -7.981 -11.558 1.00 96.38 200 GLN A N 1
ATOM 1620 C CA . GLN A 1 200 ? 14.577 -9.391 -11.184 1.00 96.38 200 GLN A CA 1
ATOM 1621 C C . GLN A 1 200 ? 13.200 -9.936 -10.775 1.00 96.38 200 GLN A C 1
ATOM 1623 O O . GLN A 1 200 ? 12.827 -11.028 -11.205 1.00 96.38 200 GLN A O 1
ATOM 1628 N N . VAL A 1 201 ? 12.430 -9.189 -9.976 1.00 97.19 201 VAL A N 1
ATOM 1629 C CA . VAL A 1 201 ? 11.084 -9.601 -9.546 1.00 97.19 201 VAL A CA 1
ATOM 1630 C C . VAL A 1 201 ? 10.096 -9.575 -10.709 1.00 97.19 201 VAL A C 1
ATOM 1632 O O . VAL A 1 201 ? 9.423 -10.574 -10.957 1.00 97.19 201 VAL A O 1
ATOM 1635 N N . VAL A 1 202 ? 9.996 -8.458 -11.433 1.00 97.12 202 VAL A N 1
ATOM 1636 C CA . VAL A 1 202 ? 8.968 -8.269 -12.473 1.00 97.12 202 VAL A CA 1
ATOM 1637 C C . VAL A 1 202 ? 9.173 -9.222 -13.648 1.00 97.12 202 VAL A C 1
ATOM 1639 O O . VAL A 1 202 ? 8.205 -9.755 -14.187 1.00 97.12 202 VAL A O 1
ATOM 1642 N N . THR A 1 203 ? 10.425 -9.477 -14.030 1.00 96.75 203 THR A N 1
ATOM 1643 C CA . THR A 1 203 ? 10.739 -10.329 -15.187 1.00 96.75 203 THR A CA 1
ATOM 1644 C C . THR A 1 203 ? 10.700 -11.823 -14.872 1.00 96.75 203 THR A C 1
ATOM 1646 O O . THR A 1 203 ? 10.780 -12.643 -15.792 1.00 96.75 203 THR A O 1
ATOM 1649 N N . HIS A 1 204 ? 10.552 -12.207 -13.598 1.00 97.06 204 HIS A N 1
ATOM 1650 C CA . HIS A 1 204 ? 10.509 -13.611 -13.215 1.00 97.06 204 HIS A CA 1
ATOM 1651 C C . HIS A 1 204 ? 9.270 -14.311 -13.817 1.00 97.06 204 HIS A C 1
ATOM 1653 O O . HIS A 1 204 ? 8.158 -13.800 -13.673 1.00 97.06 204 HIS A O 1
ATOM 1659 N N . PRO A 1 205 ? 9.409 -15.503 -14.435 1.00 94.50 205 PRO A N 1
ATOM 1660 C CA . PRO A 1 205 ? 8.297 -16.184 -15.111 1.00 94.50 205 PRO A CA 1
ATOM 1661 C C . PRO A 1 205 ? 7.090 -16.500 -14.220 1.00 94.50 205 PRO A C 1
ATOM 1663 O O . PRO A 1 205 ? 5.962 -16.498 -14.696 1.00 94.50 205 PRO A O 1
ATOM 1666 N N . ASP A 1 206 ? 7.326 -16.764 -12.932 1.00 95.06 206 ASP A N 1
ATOM 1667 C CA . ASP A 1 206 ? 6.269 -17.050 -11.947 1.00 95.06 206 ASP A CA 1
ATOM 1668 C C . ASP A 1 206 ? 5.798 -15.805 -11.171 1.00 95.06 206 ASP A C 1
ATOM 1670 O O . ASP A 1 206 ? 5.158 -15.937 -10.127 1.00 95.06 206 ASP A O 1
ATOM 1674 N N . CYS A 1 207 ? 6.167 -14.598 -11.611 1.00 96.56 207 CYS A N 1
ATOM 1675 C CA . CYS A 1 207 ? 5.733 -13.370 -10.953 1.00 96.56 207 CYS A CA 1
ATOM 1676 C C . CYS A 1 207 ? 4.236 -13.135 -11.181 1.00 96.56 207 CYS A C 1
ATOM 1678 O O . CYS A 1 207 ? 3.763 -13.135 -12.318 1.00 96.56 207 CYS A O 1
ATOM 1680 N N . LEU A 1 208 ? 3.493 -12.931 -10.093 1.00 95.69 208 LEU A N 1
ATOM 1681 C CA . LEU A 1 208 ? 2.048 -12.719 -10.146 1.00 95.69 208 LEU A CA 1
ATOM 1682 C C . LEU A 1 208 ? 1.710 -11.299 -10.633 1.00 95.69 208 LEU A C 1
ATOM 1684 O O . LEU A 1 208 ? 2.435 -10.361 -10.279 1.00 95.69 208 LEU A O 1
ATOM 1688 N N . PRO A 1 209 ? 0.599 -11.096 -11.367 1.00 95.25 209 PRO A N 1
ATOM 1689 C CA . PRO A 1 209 ? 0.192 -9.775 -11.848 1.00 95.25 209 PRO A CA 1
ATOM 1690 C C . PRO A 1 209 ? 0.112 -8.699 -10.755 1.00 95.25 209 PRO A C 1
ATOM 1692 O O . PRO A 1 209 ? 0.509 -7.562 -10.985 1.00 95.25 209 PRO A O 1
ATOM 1695 N N . GLU A 1 210 ? -0.335 -9.036 -9.545 1.00 95.50 210 GLU A N 1
ATOM 1696 C CA . GLU A 1 210 ? -0.470 -8.080 -8.436 1.00 95.50 210 GLU A CA 1
ATOM 1697 C C . GLU A 1 210 ? 0.882 -7.675 -7.837 1.00 95.50 210 GLU A C 1
ATOM 1699 O O . GLU A 1 210 ? 1.036 -6.556 -7.339 1.00 95.50 210 GLU A O 1
ATOM 1704 N N . VAL A 1 211 ? 1.871 -8.577 -7.894 1.00 97.12 211 VAL A N 1
ATOM 1705 C CA . VAL A 1 211 ? 3.261 -8.273 -7.529 1.00 97.12 211 VAL A CA 1
ATOM 1706 C C . VAL A 1 211 ? 3.863 -7.370 -8.601 1.00 97.12 211 VAL A C 1
ATOM 1708 O O . VAL A 1 211 ? 4.414 -6.322 -8.262 1.00 97.12 211 VAL A O 1
ATOM 1711 N N . LYS A 1 212 ? 3.683 -7.707 -9.888 1.00 97.31 212 LYS A N 1
ATOM 1712 C CA . LYS A 1 212 ? 4.112 -6.852 -11.006 1.00 97.31 212 LYS A CA 1
ATOM 1713 C C . LYS A 1 212 ? 3.520 -5.448 -10.896 1.00 97.31 212 LYS A C 1
ATOM 1715 O O . LYS A 1 212 ? 4.254 -4.473 -10.992 1.00 97.31 212 LYS A O 1
ATOM 1720 N N . GLU A 1 213 ? 2.220 -5.332 -10.639 1.00 97.06 213 GLU A N 1
ATOM 1721 C CA . GLU A 1 213 ? 1.526 -4.053 -10.468 1.00 97.06 213 GLU A CA 1
ATOM 1722 C C . GLU A 1 213 ? 2.159 -3.203 -9.357 1.00 97.06 213 GLU A C 1
ATOM 1724 O O . GLU A 1 213 ? 2.481 -2.035 -9.579 1.00 97.06 213 GLU A O 1
ATOM 1729 N N . ALA A 1 214 ? 2.385 -3.785 -8.174 1.00 97.44 214 ALA A N 1
ATOM 1730 C CA . ALA A 1 214 ? 2.988 -3.073 -7.050 1.00 97.44 214 ALA A CA 1
ATOM 1731 C C . ALA A 1 214 ? 4.395 -2.552 -7.387 1.00 97.44 214 ALA A C 1
ATOM 1733 O O . ALA A 1 214 ? 4.692 -1.379 -7.157 1.00 97.44 214 ALA A O 1
ATOM 1734 N N . TYR A 1 215 ? 5.235 -3.406 -7.974 1.00 97.81 215 TYR A N 1
ATOM 1735 C CA . TYR A 1 215 ? 6.611 -3.071 -8.339 1.00 97.81 215 TYR A CA 1
ATOM 1736 C C . TYR A 1 215 ? 6.697 -2.060 -9.488 1.00 97.81 215 TYR A C 1
ATOM 1738 O O . TYR A 1 215 ? 7.549 -1.176 -9.455 1.00 97.81 215 TYR A O 1
ATOM 1746 N N . ILE A 1 216 ? 5.809 -2.138 -10.481 1.00 97.19 216 ILE A N 1
ATOM 1747 C CA . ILE A 1 216 ? 5.765 -1.179 -11.593 1.00 97.19 216 ILE A CA 1
ATOM 1748 C C . ILE A 1 216 ? 5.253 0.185 -11.141 1.00 97.19 216 ILE A C 1
ATOM 1750 O O . ILE A 1 216 ? 5.808 1.201 -11.555 1.00 97.19 216 ILE A O 1
ATOM 1754 N N . ASN A 1 217 ? 4.261 0.237 -10.251 1.00 96.06 217 ASN A N 1
ATOM 1755 C CA . ASN A 1 217 ? 3.829 1.508 -9.669 1.00 96.06 217 ASN A CA 1
ATOM 1756 C C . ASN A 1 217 ? 4.951 2.127 -8.819 1.00 96.06 217 ASN A C 1
ATOM 1758 O O . ASN A 1 217 ? 5.203 3.328 -8.916 1.00 96.06 217 ASN A O 1
ATOM 1762 N N . PHE A 1 218 ? 5.678 1.312 -8.046 1.00 97.12 218 PHE A N 1
ATOM 1763 C CA . PHE A 1 218 ? 6.863 1.767 -7.318 1.00 97.12 218 PHE A CA 1
ATOM 1764 C C . PHE A 1 218 ? 7.948 2.299 -8.264 1.00 97.12 218 PHE A C 1
ATOM 1766 O O . PHE A 1 218 ? 8.427 3.410 -8.071 1.00 97.12 218 PHE A O 1
ATOM 1773 N N . LEU A 1 219 ? 8.285 1.566 -9.330 1.00 95.94 219 LEU A N 1
ATOM 1774 C CA . LEU A 1 219 ? 9.241 2.008 -10.350 1.00 95.94 219 LEU A CA 1
ATOM 1775 C C . LEU A 1 219 ? 8.823 3.341 -10.985 1.00 95.94 219 LEU A C 1
ATOM 1777 O O . LEU A 1 219 ? 9.644 4.247 -11.125 1.00 95.94 219 LEU A O 1
ATOM 1781 N N . SER A 1 220 ? 7.541 3.470 -11.334 1.00 94.50 220 SER A N 1
ATOM 1782 C CA . SER A 1 220 ? 6.989 4.678 -11.942 1.00 94.50 220 SER A CA 1
ATOM 1783 C C . SER A 1 220 ? 7.195 5.895 -11.045 1.00 94.50 220 SER A C 1
ATOM 1785 O O . SER A 1 220 ? 7.725 6.898 -11.509 1.00 94.50 220 SER A O 1
ATOM 1787 N N . HIS A 1 221 ? 6.812 5.815 -9.770 1.00 94.06 221 HIS A N 1
ATOM 1788 C CA . HIS A 1 221 ? 6.851 6.966 -8.862 1.00 94.06 221 HIS A CA 1
ATOM 1789 C C . HIS A 1 221 ? 8.214 7.198 -8.207 1.00 94.06 221 HIS A C 1
ATOM 1791 O O . HIS A 1 221 ? 8.514 8.319 -7.818 1.00 94.06 221 HIS A O 1
ATOM 1797 N N . CYS A 1 222 ? 9.038 6.159 -8.074 1.00 94.75 222 CYS A N 1
ATOM 1798 C CA . CYS A 1 222 ? 10.314 6.250 -7.375 1.00 94.75 222 CYS A CA 1
ATOM 1799 C C . CYS A 1 222 ? 11.510 6.411 -8.322 1.00 94.75 222 CYS A C 1
ATOM 1801 O O . CYS A 1 222 ? 12.558 6.843 -7.860 1.00 94.75 222 CYS A O 1
ATOM 1803 N N . PHE A 1 223 ? 11.409 6.083 -9.617 1.00 93.25 223 PHE A N 1
ATOM 1804 C CA . PHE A 1 223 ? 12.554 6.170 -10.543 1.00 93.25 223 PHE A CA 1
ATOM 1805 C C . PHE A 1 223 ? 12.287 6.922 -11.849 1.00 93.25 223 PHE A C 1
ATOM 1807 O O . PHE A 1 223 ? 13.245 7.370 -12.473 1.00 93.25 223 PHE A O 1
ATOM 1814 N N . ILE A 1 224 ? 11.033 7.045 -12.293 1.00 92.38 224 ILE A N 1
ATOM 1815 C CA . ILE A 1 224 ? 10.713 7.662 -13.592 1.00 92.38 224 ILE A CA 1
ATOM 1816 C C . ILE A 1 224 ? 10.101 9.050 -13.397 1.00 92.38 224 ILE A C 1
ATOM 1818 O O . ILE A 1 224 ? 10.643 10.032 -13.898 1.00 92.38 224 ILE A O 1
ATOM 1822 N N . ASP A 1 225 ? 8.996 9.138 -12.657 1.00 91.44 225 ASP A N 1
ATOM 1823 C CA . ASP A 1 225 ? 8.308 10.392 -12.335 1.00 91.44 225 ASP A CA 1
ATOM 1824 C C . ASP A 1 225 ? 8.802 10.981 -11.011 1.00 91.44 225 ASP A C 1
ATOM 1826 O O . ASP A 1 225 ? 8.038 11.214 -10.077 1.00 91.44 225 ASP A O 1
ATOM 1830 N N . THR A 1 226 ? 10.110 11.195 -10.931 1.00 90.62 226 THR A N 1
ATOM 1831 C CA . THR A 1 226 ? 10.783 11.737 -9.750 1.00 90.62 226 THR A CA 1
ATOM 1832 C C . THR A 1 226 ? 11.026 13.236 -9.879 1.00 90.62 226 THR A C 1
ATOM 1834 O O . THR A 1 226 ? 10.929 13.827 -10.963 1.00 90.62 226 THR A O 1
ATOM 1837 N N . GLU A 1 227 ? 11.352 13.877 -8.757 1.00 87.06 227 GLU A N 1
ATOM 1838 C CA . GLU A 1 227 ? 11.804 15.275 -8.763 1.00 87.06 227 GLU A CA 1
ATOM 1839 C C . GLU A 1 227 ? 13.219 15.406 -9.350 1.00 87.06 227 GLU A C 1
ATOM 1841 O O . GLU A 1 227 ? 13.515 16.341 -10.096 1.00 87.06 227 GLU A O 1
ATOM 1846 N N . VAL A 1 228 ? 14.105 14.467 -9.002 1.00 84.50 228 VAL A N 1
ATOM 1847 C CA . VAL A 1 228 ? 15.495 14.433 -9.469 1.00 84.50 228 VAL A CA 1
ATOM 1848 C C . VAL A 1 228 ? 15.648 13.350 -10.526 1.00 84.50 228 VAL A C 1
ATOM 1850 O O . VAL A 1 228 ? 15.232 12.212 -10.325 1.00 84.50 228 VAL A O 1
ATOM 1853 N N . GLU A 1 229 ? 16.276 13.704 -11.646 1.00 82.94 229 GLU A N 1
ATOM 1854 C CA . GLU A 1 229 ? 16.538 12.786 -12.753 1.00 82.94 229 GLU A CA 1
ATOM 1855 C C . GLU A 1 229 ? 17.359 11.564 -12.308 1.00 82.94 229 GLU A C 1
ATOM 1857 O O . GLU A 1 229 ? 18.508 11.684 -11.870 1.00 82.94 229 GLU A O 1
ATOM 1862 N N . MET A 1 230 ? 16.800 10.372 -12.520 1.00 84.38 230 MET A N 1
ATOM 1863 C CA . MET A 1 230 ? 17.477 9.098 -12.285 1.00 84.38 230 MET A CA 1
ATOM 1864 C C . MET A 1 230 ? 18.122 8.581 -13.571 1.00 84.38 230 MET A C 1
ATOM 1866 O O . MET A 1 230 ? 17.583 7.712 -14.245 1.00 84.38 230 MET A O 1
ATOM 1870 N N . LYS A 1 231 ? 19.308 9.089 -13.917 1.00 83.81 231 LYS A N 1
ATOM 1871 C CA . LYS A 1 231 ? 20.008 8.763 -15.184 1.00 83.81 231 LYS A CA 1
ATOM 1872 C C . LYS A 1 231 ? 20.164 7.272 -15.469 1.00 83.81 231 LYS A C 1
ATOM 1874 O O . LYS A 1 231 ? 20.222 6.858 -16.626 1.00 83.81 231 LYS A O 1
ATOM 1879 N N . GLU A 1 232 ? 20.257 6.462 -14.423 1.00 85.50 232 GLU A N 1
ATOM 1880 C CA . GLU A 1 232 ? 20.388 5.016 -14.547 1.00 85.50 232 GLU A CA 1
ATOM 1881 C C . GLU A 1 232 ? 19.225 4.392 -15.330 1.00 85.50 232 GLU A C 1
ATOM 1883 O O . GLU A 1 232 ? 19.473 3.512 -16.151 1.00 85.50 232 GLU A O 1
ATOM 1888 N N . ILE A 1 233 ? 17.986 4.885 -15.184 1.00 85.69 233 ILE A N 1
ATOM 1889 C CA . ILE A 1 233 ? 16.829 4.305 -15.887 1.00 85.69 233 ILE A CA 1
ATOM 1890 C C . ILE A 1 233 ? 16.902 4.508 -17.408 1.00 85.69 233 ILE A C 1
ATOM 1892 O O . ILE A 1 233 ? 16.396 3.676 -18.153 1.00 85.69 233 ILE A O 1
ATOM 1896 N N . TYR A 1 234 ? 17.569 5.573 -17.866 1.00 81.81 234 TYR A N 1
ATOM 1897 C CA . TYR A 1 234 ? 17.712 5.917 -19.287 1.00 81.81 234 TYR A CA 1
ATOM 1898 C C . TYR A 1 234 ? 18.996 5.356 -19.914 1.00 81.81 234 TYR A C 1
ATOM 1900 O O . TYR A 1 234 ? 19.038 5.070 -21.106 1.00 81.81 234 TYR A O 1
ATOM 1908 N N . THR A 1 235 ? 20.052 5.180 -19.116 1.00 83.44 235 THR A N 1
ATOM 1909 C CA . THR A 1 235 ? 21.377 4.759 -19.613 1.00 83.44 235 THR A CA 1
ATOM 1910 C C . THR A 1 235 ? 21.628 3.256 -19.506 1.00 83.44 235 THR A C 1
ATOM 1912 O O . THR A 1 235 ? 22.528 2.735 -20.166 1.00 83.44 235 THR A O 1
ATOM 1915 N N . SER A 1 236 ? 20.859 2.549 -18.678 1.00 86.19 236 SER A N 1
ATOM 1916 C CA . SER A 1 236 ? 20.985 1.106 -18.474 1.00 86.19 236 SER A CA 1
ATOM 1917 C C . SER A 1 236 ? 19.965 0.297 -19.288 1.00 86.19 236 SER A C 1
ATOM 1919 O O . SER A 1 236 ? 18.997 0.821 -19.835 1.00 86.19 236 SER A O 1
ATOM 1921 N N . ASN A 1 237 ? 20.154 -1.025 -19.330 1.00 91.25 237 ASN A N 1
ATOM 1922 C CA . ASN A 1 237 ? 19.237 -1.946 -20.011 1.00 91.25 237 ASN A CA 1
ATOM 1923 C C . ASN A 1 237 ? 18.001 -2.324 -19.172 1.00 91.25 237 ASN A C 1
ATOM 1925 O O . ASN A 1 237 ? 17.171 -3.103 -19.644 1.00 91.25 237 ASN A O 1
ATOM 1929 N N . HIS A 1 238 ? 17.857 -1.806 -17.945 1.00 94.62 238 HIS A N 1
ATOM 1930 C CA . HIS A 1 238 ? 16.775 -2.190 -17.032 1.00 94.62 238 HIS A CA 1
ATOM 1931 C C . HIS A 1 238 ? 15.392 -1.923 -17.635 1.00 94.62 238 HIS A C 1
ATOM 1933 O O . HIS A 1 238 ? 14.573 -2.839 -17.725 1.00 94.62 238 HIS A O 1
ATOM 1939 N N . ILE A 1 239 ? 15.147 -0.697 -18.114 1.00 93.62 239 ILE A N 1
ATOM 1940 C CA . ILE A 1 239 ? 13.842 -0.320 -18.675 1.00 93.62 239 ILE A CA 1
ATOM 1941 C C . ILE A 1 239 ? 13.506 -1.118 -19.938 1.00 93.62 239 ILE A C 1
ATOM 1943 O O . ILE A 1 239 ? 12.371 -1.549 -20.117 1.00 93.62 239 ILE A O 1
ATOM 1947 N N . TRP A 1 240 ? 14.504 -1.397 -20.777 1.00 94.25 240 TRP A N 1
ATOM 1948 C CA . TRP A 1 240 ? 14.324 -2.189 -21.991 1.00 94.25 240 TRP A CA 1
ATOM 1949 C C . TRP A 1 240 ? 13.993 -3.646 -21.674 1.00 94.25 240 TRP A C 1
ATOM 1951 O O . TRP A 1 240 ? 13.084 -4.206 -22.277 1.00 94.25 240 TRP A O 1
ATOM 1961 N N . THR A 1 241 ? 14.648 -4.225 -20.665 1.00 96.19 241 THR A N 1
ATOM 1962 C CA . THR A 1 241 ? 14.339 -5.579 -20.176 1.00 96.19 241 THR A CA 1
ATOM 1963 C C . THR A 1 241 ? 12.896 -5.660 -19.666 1.00 96.19 241 THR A C 1
ATOM 1965 O O . THR A 1 241 ? 12.183 -6.629 -19.932 1.00 96.19 241 THR A O 1
ATOM 1968 N N . LEU A 1 242 ? 12.428 -4.619 -18.970 1.00 96.31 242 LEU A N 1
ATOM 1969 C CA . LEU A 1 242 ? 11.035 -4.523 -18.533 1.00 96.31 242 LEU A CA 1
ATOM 1970 C C . LEU A 1 242 ? 10.076 -4.390 -19.715 1.00 96.31 242 LEU A C 1
ATOM 1972 O O . LEU A 1 242 ? 9.068 -5.086 -19.749 1.00 96.31 242 LEU A O 1
ATOM 1976 N N . PHE A 1 243 ? 10.391 -3.558 -20.708 1.00 95.50 243 PHE A N 1
ATOM 1977 C CA . PHE A 1 243 ? 9.554 -3.401 -21.899 1.00 95.50 243 PHE A CA 1
ATOM 1978 C C . PHE A 1 243 ? 9.447 -4.701 -22.701 1.00 95.50 243 PHE A C 1
ATOM 1980 O O . PHE A 1 243 ? 8.353 -5.055 -23.135 1.00 95.50 243 PHE A O 1
ATOM 1987 N N . GLU A 1 244 ? 10.536 -5.459 -22.840 1.00 96.00 244 GLU A N 1
ATOM 1988 C CA . GLU A 1 244 ? 10.496 -6.799 -23.434 1.00 96.00 244 GLU A CA 1
ATOM 1989 C C . GLU A 1 244 ? 9.568 -7.739 -22.653 1.00 96.00 244 GLU A C 1
ATOM 1991 O O . GLU A 1 244 ? 8.778 -8.467 -23.257 1.00 96.00 244 GLU A O 1
ATOM 1996 N N . ASN A 1 245 ? 9.597 -7.689 -21.317 1.00 96.12 245 ASN A N 1
ATOM 1997 C CA . ASN A 1 245 ? 8.673 -8.457 -20.483 1.00 96.12 245 ASN A CA 1
ATOM 1998 C C . ASN A 1 245 ? 7.214 -8.002 -20.653 1.00 96.12 245 ASN A C 1
ATOM 2000 O O . ASN A 1 245 ? 6.326 -8.841 -20.804 1.00 96.12 245 ASN A O 1
ATOM 2004 N N . PHE A 1 246 ? 6.964 -6.693 -20.727 1.00 96.44 246 PHE A N 1
ATOM 2005 C CA . PHE A 1 246 ? 5.627 -6.141 -20.950 1.00 96.44 246 PHE A CA 1
ATOM 2006 C C . PHE A 1 246 ? 5.030 -6.604 -22.278 1.00 96.44 246 PHE A C 1
ATOM 2008 O O . PHE A 1 246 ? 3.833 -6.869 -22.345 1.00 96.44 246 PHE A O 1
ATOM 2015 N N . LEU A 1 247 ? 5.844 -6.755 -23.329 1.00 95.69 247 LEU A N 1
ATOM 2016 C CA . LEU A 1 247 ? 5.379 -7.303 -24.606 1.00 95.69 247 LEU A CA 1
ATOM 2017 C C . LEU A 1 247 ? 4.872 -8.743 -24.461 1.00 95.69 247 LEU A C 1
ATOM 2019 O O . LEU A 1 247 ? 3.888 -9.108 -25.107 1.00 95.69 247 LEU A O 1
ATOM 2023 N N . VAL A 1 248 ? 5.508 -9.553 -23.608 1.00 94.75 248 VAL A N 1
ATOM 2024 C CA . VAL A 1 248 ? 5.048 -10.917 -23.309 1.00 94.75 248 VAL A CA 1
ATOM 2025 C C . VAL A 1 248 ? 3.696 -10.878 -22.597 1.00 94.75 248 VAL A C 1
ATOM 2027 O O . VAL A 1 248 ? 2.772 -11.570 -23.026 1.00 94.75 248 VAL A O 1
ATOM 2030 N N . ASP A 1 249 ? 3.548 -10.039 -21.571 1.00 94.25 249 ASP A N 1
ATOM 2031 C CA . ASP A 1 249 ? 2.292 -9.894 -20.821 1.00 94.25 249 ASP A CA 1
ATOM 2032 C C . ASP A 1 249 ? 1.151 -9.363 -21.711 1.00 94.25 249 ASP A C 1
ATOM 2034 O O . ASP A 1 249 ? 0.046 -9.910 -21.723 1.00 94.25 249 ASP A O 1
ATOM 2038 N N . MET A 1 250 ? 1.426 -8.348 -22.539 1.00 93.75 250 MET A N 1
ATOM 2039 C CA . MET A 1 250 ? 0.478 -7.827 -23.531 1.00 93.75 250 MET A CA 1
ATOM 2040 C C . MET A 1 250 ? 0.047 -8.907 -24.525 1.00 93.75 250 MET A C 1
ATOM 2042 O O . MET A 1 250 ? -1.139 -9.017 -24.850 1.00 93.75 250 MET A O 1
ATOM 2046 N N . ALA A 1 251 ? 0.992 -9.714 -25.016 1.00 92.44 251 ALA A N 1
ATOM 2047 C CA . ALA A 1 251 ? 0.692 -10.810 -25.928 1.00 92.44 251 ALA A CA 1
ATOM 2048 C C . ALA A 1 251 ? -0.193 -11.876 -25.266 1.00 92.44 251 ALA A C 1
ATOM 2050 O O . ALA A 1 251 ? -1.106 -12.383 -25.916 1.00 92.44 251 ALA A O 1
ATOM 2051 N N . GLN A 1 252 ? 0.026 -12.197 -23.986 1.00 90.06 252 GLN A N 1
ATOM 2052 C CA . GLN A 1 252 ? -0.836 -13.120 -23.241 1.00 90.06 252 GLN A CA 1
ATOM 2053 C C . GLN A 1 252 ? -2.277 -12.602 -23.162 1.00 90.06 252 GLN A C 1
ATOM 2055 O O . GLN A 1 252 ? -3.202 -13.335 -23.518 1.00 90.06 252 GLN A O 1
ATOM 2060 N N . VAL A 1 253 ? -2.463 -11.327 -22.806 1.00 90.00 253 VAL A N 1
ATOM 2061 C CA . VAL A 1 253 ? -3.787 -10.681 -22.775 1.00 90.00 253 VAL A CA 1
ATOM 2062 C C . VAL A 1 253 ? -4.449 -10.692 -24.159 1.00 90.00 253 VAL A C 1
ATOM 2064 O O . VAL A 1 253 ? -5.611 -11.073 -24.297 1.00 90.00 253 VAL A O 1
ATOM 2067 N N . CYS A 1 254 ? -3.711 -10.344 -25.216 1.00 86.88 254 CYS A N 1
ATOM 2068 C CA . CYS A 1 254 ? -4.249 -10.301 -26.580 1.00 86.88 254 CYS A CA 1
ATOM 2069 C C . CYS A 1 254 ? -4.617 -11.692 -27.128 1.00 86.88 254 CYS A C 1
ATOM 2071 O O . CYS A 1 254 ? -5.557 -11.827 -27.915 1.00 86.88 254 CYS A O 1
ATOM 2073 N N . ASN A 1 255 ? -3.897 -12.736 -26.719 1.00 85.50 255 ASN A N 1
ATOM 2074 C CA . ASN A 1 255 ? -4.122 -14.103 -27.189 1.00 85.50 255 ASN A CA 1
ATOM 2075 C C . ASN A 1 255 ? -5.205 -14.850 -26.389 1.00 85.50 255 ASN A C 1
ATOM 2077 O O . ASN A 1 255 ? -5.707 -15.870 -26.861 1.00 85.50 255 ASN A O 1
ATOM 2081 N N . ALA A 1 256 ? -5.635 -14.335 -25.231 1.00 77.25 256 ALA A N 1
ATOM 2082 C CA . ALA A 1 256 ? -6.694 -14.922 -24.399 1.00 77.25 256 ALA A CA 1
ATOM 2083 C C . ALA A 1 256 ? -8.132 -14.706 -24.944 1.00 77.25 256 ALA A C 1
ATOM 2085 O O . ALA A 1 256 ? -9.121 -15.073 -24.308 1.00 77.25 256 ALA A O 1
ATOM 2086 N N . THR A 1 257 ? -8.277 -14.144 -26.150 1.00 63.56 257 THR A N 1
ATOM 2087 C CA . THR A 1 257 ? -9.533 -13.614 -26.725 1.00 63.56 257 THR A CA 1
ATOM 2088 C C . THR A 1 257 ? -10.674 -14.618 -26.934 1.00 63.56 257 THR A C 1
ATOM 2090 O O . THR A 1 257 ? -11.822 -14.197 -27.104 1.00 63.56 257 THR A O 1
ATOM 2093 N N . HIS A 1 258 ? -10.415 -15.928 -26.896 1.00 62.66 258 HIS A N 1
ATOM 2094 C CA . HIS A 1 258 ? -11.435 -16.954 -27.144 1.00 62.66 258 HIS A CA 1
ATOM 2095 C C . HIS A 1 258 ? -12.235 -17.385 -25.902 1.00 62.66 258 HIS A C 1
ATOM 2097 O O . HIS A 1 258 ? -13.344 -17.895 -26.066 1.00 62.66 258 HIS A O 1
ATOM 2103 N N . ASP A 1 259 ? -11.739 -17.144 -24.683 1.00 67.62 259 ASP A N 1
ATOM 2104 C CA . ASP A 1 259 ? -12.406 -17.553 -23.438 1.00 67.62 259 ASP A CA 1
ATOM 2105 C C . ASP A 1 259 ? -12.481 -16.411 -22.416 1.00 67.62 259 ASP A C 1
ATOM 2107 O O . ASP A 1 259 ? -11.850 -16.418 -21.362 1.00 67.62 259 ASP A O 1
ATOM 2111 N N . ARG A 1 260 ? -13.322 -15.413 -22.715 1.00 69.88 260 ARG A N 1
ATOM 2112 C CA . ARG A 1 260 ? -13.549 -14.261 -21.822 1.00 69.88 260 ARG A CA 1
ATOM 2113 C C . ARG A 1 260 ? -14.142 -14.640 -20.458 1.00 69.88 260 ARG A C 1
ATOM 2115 O O . ARG A 1 260 ? -14.197 -13.788 -19.580 1.00 69.88 260 ARG A O 1
ATOM 2122 N N . ARG A 1 261 ? -14.633 -15.874 -20.273 1.00 64.62 261 ARG A N 1
ATOM 2123 C CA . ARG A 1 261 ? -15.159 -16.336 -18.975 1.00 64.62 261 ARG A CA 1
ATOM 2124 C C . ARG A 1 261 ? -14.050 -16.747 -18.009 1.00 64.62 261 ARG A C 1
ATOM 2126 O O . ARG A 1 261 ? -14.304 -16.754 -16.810 1.00 64.62 261 ARG A O 1
ATOM 2133 N N . HIS A 1 262 ? -12.857 -17.041 -18.521 1.00 70.56 262 HIS A N 1
ATOM 2134 C CA . HIS A 1 262 ? -11.676 -17.405 -17.738 1.00 70.56 262 HIS A CA 1
ATOM 2135 C C . HIS A 1 262 ? -10.495 -16.464 -18.019 1.00 70.56 262 HIS A C 1
ATOM 2137 O O . HIS A 1 262 ? -9.341 -16.853 -17.855 1.00 70.56 262 HIS A O 1
ATOM 2143 N N . ALA A 1 263 ? -10.778 -15.236 -18.465 1.00 75.75 263 ALA A N 1
ATOM 2144 C CA . ALA A 1 263 ? -9.753 -14.221 -18.653 1.00 75.75 263 ALA A CA 1
ATOM 2145 C C . ALA A 1 263 ? -9.102 -13.865 -17.308 1.00 75.75 263 ALA A C 1
ATOM 2147 O O . ALA A 1 263 ? -9.786 -13.732 -16.289 1.00 75.75 263 ALA A O 1
ATOM 2148 N N . ASP A 1 264 ? -7.781 -13.698 -17.316 1.00 84.38 264 ASP A N 1
ATOM 2149 C CA . ASP A 1 264 ? -7.039 -13.210 -16.158 1.00 84.38 264 ASP A CA 1
ATOM 2150 C C . ASP A 1 264 ? -7.251 -11.696 -16.020 1.00 84.38 264 ASP A C 1
ATOM 2152 O O . ASP A 1 264 ? -6.535 -10.877 -16.596 1.00 84.38 264 ASP A O 1
ATOM 2156 N N . VAL A 1 265 ? -8.284 -11.327 -15.261 1.00 88.81 265 VAL A N 1
ATOM 2157 C CA . VAL A 1 265 ? -8.686 -9.930 -15.039 1.00 88.81 265 VAL A CA 1
ATOM 2158 C C . VAL A 1 265 ? -7.577 -9.120 -14.357 1.00 88.81 265 VAL A C 1
ATOM 2160 O O . VAL A 1 265 ? -7.475 -7.911 -14.567 1.00 88.81 265 VAL A O 1
ATOM 2163 N N . GLN A 1 266 ? -6.738 -9.753 -13.535 1.00 89.31 266 GLN A N 1
ATOM 2164 C CA . GLN A 1 266 ? -5.652 -9.055 -12.847 1.00 89.31 266 GLN A CA 1
ATOM 2165 C C . GLN A 1 266 ? -4.527 -8.713 -13.819 1.00 89.31 266 GLN A C 1
ATOM 2167 O O . GLN A 1 266 ? -4.048 -7.578 -13.808 1.00 89.31 266 GLN A O 1
ATOM 2172 N N . LEU A 1 267 ? -4.159 -9.651 -14.698 1.00 91.88 267 LEU A N 1
ATOM 2173 C CA . LEU A 1 267 ? -3.199 -9.398 -15.770 1.00 91.88 267 LEU A CA 1
ATOM 2174 C C . LEU A 1 267 ? -3.714 -8.334 -16.748 1.00 91.88 267 LEU A C 1
ATOM 2176 O O . LEU A 1 267 ? -2.963 -7.429 -17.107 1.00 91.88 267 LEU A O 1
ATOM 2180 N N . GLU A 1 268 ? -4.992 -8.394 -17.133 1.00 91.81 268 GLU A N 1
ATOM 2181 C CA . GLU A 1 268 ? -5.617 -7.365 -17.973 1.00 91.81 268 GLU A CA 1
ATOM 2182 C C . GLU A 1 268 ? -5.499 -5.977 -17.334 1.00 91.81 268 GLU A C 1
ATOM 2184 O O . GLU A 1 268 ? -4.974 -5.064 -17.967 1.00 91.81 268 GLU A O 1
ATOM 2189 N N . ASN A 1 269 ? -5.910 -5.829 -16.070 1.00 91.69 269 ASN A N 1
ATOM 2190 C CA . ASN A 1 269 ? -5.840 -4.555 -15.352 1.00 91.69 269 ASN A CA 1
ATOM 2191 C C . ASN A 1 269 ? -4.403 -4.036 -15.213 1.00 91.69 269 ASN A C 1
ATOM 2193 O O . ASN A 1 269 ? -4.161 -2.840 -15.388 1.00 91.69 269 ASN A O 1
ATOM 2197 N N . TYR A 1 270 ? -3.448 -4.918 -14.912 1.00 94.44 270 TYR A N 1
ATOM 2198 C CA . TYR A 1 270 ? -2.030 -4.571 -14.849 1.00 94.44 270 TYR A CA 1
ATOM 2199 C C . TYR A 1 270 ? -1.530 -4.024 -16.195 1.00 94.44 270 TYR A C 1
ATOM 2201 O O . TYR A 1 270 ? -0.915 -2.955 -16.243 1.00 94.44 270 TYR A O 1
ATOM 2209 N N . VAL A 1 271 ? -1.840 -4.717 -17.294 1.00 94.56 271 VAL A N 1
ATOM 2210 C CA . VAL A 1 271 ? -1.421 -4.316 -18.640 1.00 94.56 271 VAL A CA 1
ATOM 2211 C C . VAL A 1 271 ? -2.094 -3.011 -19.068 1.00 94.56 271 VAL A C 1
ATOM 2213 O O . VAL A 1 271 ? -1.421 -2.112 -19.569 1.00 94.56 271 VAL A O 1
ATOM 2216 N N . THR A 1 272 ? -3.406 -2.866 -18.883 1.00 92.50 272 THR A N 1
ATOM 2217 C CA . THR A 1 272 ? -4.128 -1.678 -19.365 1.00 92.50 272 THR A CA 1
ATOM 2218 C C . THR A 1 272 ? -3.848 -0.433 -18.538 1.00 92.50 272 THR A C 1
ATOM 2220 O O . THR A 1 272 ? -3.910 0.664 -19.087 1.00 92.50 272 THR A O 1
ATOM 2223 N N . ASN A 1 273 ? -3.547 -0.585 -17.245 1.00 92.69 273 ASN A N 1
ATOM 2224 C CA . ASN A 1 273 ? -3.368 0.543 -16.335 1.00 92.69 273 ASN A CA 1
ATOM 2225 C C . ASN A 1 273 ? -1.886 0.791 -16.047 1.00 92.69 273 ASN A C 1
ATOM 2227 O O . ASN A 1 273 ? -1.339 1.791 -16.503 1.00 92.69 273 ASN A O 1
ATOM 2231 N N . SER A 1 274 ? -1.217 -0.113 -15.327 1.00 94.06 274 SER A N 1
ATOM 2232 C CA . SER A 1 274 ? 0.162 0.102 -14.867 1.00 94.06 274 SER A CA 1
ATOM 2233 C C . SER A 1 274 ? 1.167 0.125 -16.014 1.00 94.06 274 SER A C 1
ATOM 2235 O O . SER A 1 274 ? 1.984 1.042 -16.084 1.00 94.06 274 SER A O 1
ATOM 2237 N N . VAL A 1 275 ? 1.091 -0.835 -16.942 1.00 94.81 275 VAL A N 1
ATOM 2238 C CA . VAL A 1 275 ? 2.027 -0.901 -18.077 1.00 94.81 275 VAL A CA 1
ATOM 2239 C C . VAL A 1 275 ? 1.822 0.274 -19.041 1.00 94.81 275 VAL A C 1
ATOM 2241 O O . VAL A 1 275 ? 2.785 0.899 -19.482 1.00 94.81 275 VAL A O 1
ATOM 2244 N N . MET A 1 276 ? 0.576 0.640 -19.347 1.00 93.12 276 MET A N 1
ATOM 2245 C CA . MET A 1 276 ? 0.325 1.815 -20.193 1.00 93.12 276 MET A CA 1
ATOM 2246 C C . MET A 1 276 ? 0.758 3.113 -19.513 1.00 93.12 276 MET A C 1
ATOM 2248 O O . MET A 1 276 ? 1.327 3.987 -20.173 1.00 93.12 276 MET A O 1
ATOM 2252 N N . ASN A 1 277 ? 0.535 3.236 -18.201 1.00 92.62 277 ASN A N 1
ATOM 2253 C CA . ASN A 1 277 ? 0.957 4.407 -17.445 1.00 92.62 277 ASN A CA 1
ATOM 2254 C C . ASN A 1 277 ? 2.483 4.546 -17.436 1.00 92.62 277 ASN A C 1
ATOM 2256 O O . ASN A 1 277 ? 2.983 5.629 -17.728 1.00 92.62 277 ASN A O 1
ATOM 2260 N N . ILE A 1 278 ? 3.232 3.466 -17.179 1.00 92.94 278 ILE A N 1
ATOM 2261 C CA . ILE A 1 278 ? 4.700 3.538 -17.137 1.00 92.94 278 ILE A CA 1
ATOM 2262 C C . ILE A 1 278 ? 5.299 3.853 -18.510 1.00 92.94 278 ILE A C 1
ATOM 2264 O O . ILE A 1 278 ? 6.197 4.684 -18.591 1.00 92.94 278 ILE A O 1
ATOM 2268 N N . ILE A 1 279 ? 4.773 3.269 -19.593 1.00 92.62 279 ILE A N 1
ATOM 2269 C CA . ILE A 1 279 ? 5.214 3.581 -20.962 1.00 92.62 279 ILE A CA 1
ATOM 2270 C C . ILE A 1 279 ? 4.961 5.061 -21.261 1.00 92.62 279 ILE A C 1
ATOM 2272 O O . ILE A 1 279 ? 5.859 5.771 -21.708 1.00 92.62 279 ILE A O 1
ATOM 2276 N N . THR A 1 280 ? 3.751 5.542 -20.969 1.00 91.81 280 THR A N 1
ATOM 2277 C CA . THR A 1 280 ? 3.369 6.939 -21.213 1.00 91.81 280 THR A CA 1
ATOM 2278 C C . THR A 1 280 ? 4.226 7.898 -20.391 1.00 91.81 280 THR A C 1
ATOM 2280 O O . THR A 1 280 ? 4.723 8.889 -20.916 1.00 91.81 280 THR A O 1
ATOM 2283 N N . THR A 1 281 ? 4.431 7.596 -19.112 1.00 90.12 281 THR A N 1
ATOM 2284 C CA . THR A 1 281 ? 5.216 8.421 -18.186 1.00 90.12 281 THR A CA 1
ATOM 2285 C C . THR A 1 281 ? 6.687 8.453 -18.585 1.00 90.12 281 THR A C 1
ATOM 2287 O O . THR A 1 281 ? 7.285 9.524 -18.610 1.00 90.12 281 THR A O 1
ATOM 2290 N N . PHE A 1 282 ? 7.257 7.306 -18.966 1.00 91.19 282 PHE A N 1
ATOM 2291 C CA . PHE A 1 282 ? 8.646 7.214 -19.404 1.00 91.19 282 PHE A CA 1
ATOM 2292 C C . PHE A 1 282 ? 8.902 8.040 -20.667 1.00 91.19 282 PHE A C 1
ATOM 2294 O O . PHE A 1 282 ? 9.814 8.855 -20.666 1.00 91.19 282 PHE A O 1
ATOM 2301 N N . PHE A 1 283 ? 8.086 7.894 -21.716 1.00 89.75 283 PHE A N 1
ATOM 2302 C CA . PHE A 1 283 ? 8.295 8.625 -22.977 1.00 89.75 283 PHE A CA 1
ATOM 2303 C C . PHE A 1 283 ? 7.864 10.097 -22.938 1.00 89.75 283 PHE A C 1
ATOM 2305 O O . PHE A 1 283 ? 8.285 10.875 -23.787 1.00 89.75 283 PHE A O 1
ATOM 2312 N N . ASN A 1 284 ? 7.028 10.496 -21.976 1.00 87.00 284 ASN A N 1
ATOM 2313 C CA . ASN A 1 284 ? 6.725 11.911 -21.736 1.00 87.00 284 ASN A CA 1
ATOM 2314 C C . ASN A 1 284 ? 7.757 12.588 -20.826 1.00 87.00 284 ASN A C 1
ATOM 2316 O O . ASN A 1 284 ? 7.698 13.806 -20.634 1.00 87.00 284 ASN A O 1
ATOM 2320 N N . SER A 1 285 ? 8.664 11.816 -20.229 1.00 82.12 285 SER A N 1
ATOM 2321 C CA . SER A 1 285 ? 9.714 12.360 -19.388 1.00 82.12 285 SER A CA 1
ATOM 2322 C C . SER A 1 285 ? 10.622 13.266 -20.221 1.00 82.12 285 SER A C 1
ATOM 2324 O O . SER A 1 285 ? 11.106 12.847 -21.270 1.00 82.12 285 SER A O 1
ATOM 2326 N N . PRO A 1 286 ? 10.951 14.484 -19.754 1.00 73.75 286 PRO A N 1
ATOM 2327 C CA . PRO A 1 286 ? 11.870 15.373 -20.470 1.00 73.75 286 PRO A CA 1
ATOM 2328 C C . PRO A 1 286 ? 13.294 14.797 -20.598 1.00 73.75 286 PRO A C 1
ATOM 2330 O O . PRO A 1 286 ? 14.140 15.380 -21.278 1.00 73.75 286 PRO A O 1
ATOM 2333 N N . PHE A 1 287 ? 13.567 13.680 -19.923 1.00 74.06 287 PHE A N 1
ATOM 2334 C CA . PHE A 1 287 ? 14.849 12.990 -19.900 1.00 74.06 287 PHE A CA 1
ATOM 2335 C C . PHE A 1 287 ? 14.927 11.814 -20.886 1.00 74.06 287 PHE A C 1
ATOM 2337 O O . PHE A 1 287 ? 16.019 11.307 -21.110 1.00 74.06 287 PHE A O 1
ATOM 2344 N N . SER A 1 288 ? 13.817 11.380 -21.503 1.00 64.25 288 SER A N 1
ATOM 2345 C CA . SER A 1 288 ? 13.821 10.200 -22.388 1.00 64.25 288 SER A CA 1
ATOM 2346 C C . SER A 1 288 ? 14.475 10.427 -23.754 1.00 64.25 288 SER A C 1
ATOM 2348 O O . SER A 1 288 ? 14.848 9.460 -24.411 1.00 64.25 288 SER A O 1
ATOM 2350 N N . ASP A 1 289 ? 14.595 11.686 -24.186 1.00 60.50 289 ASP A N 1
ATOM 2351 C CA . ASP A 1 289 ? 15.187 12.076 -25.476 1.00 60.50 289 ASP A CA 1
ATOM 2352 C C . ASP A 1 289 ? 16.710 12.339 -25.402 1.00 60.50 289 ASP A C 1
ATOM 2354 O O . ASP A 1 289 ? 17.309 12.753 -26.402 1.00 60.50 289 ASP A O 1
ATOM 2358 N N . GLN A 1 290 ? 17.331 12.156 -24.228 1.00 53.81 290 GLN A N 1
ATOM 2359 C CA . GLN A 1 290 ? 18.765 12.390 -23.979 1.00 53.81 290 GLN A CA 1
ATOM 2360 C C . GLN A 1 290 ? 19.590 11.106 -24.080 1.00 53.81 290 GLN A C 1
ATOM 2362 O O . GLN A 1 290 ? 20.720 11.200 -24.617 1.00 53.81 290 GLN A O 1
#

Secondary structure (DSSP, 8-state):
--HHHHHHHHHTS---TTT-HHHHHHHHHHHHHHHHHHTT-HHHHHHHHTTGGGG-SS-HHHHHHHHHHHTT-HHHHHH--HHHHHHHHHHHHHH---HHHHHHHHHHHEETTEE-HHHHHHHHHHHHHHGGGT-----SHHHHHHHHHHHH-HHHHT-TTSHHHHHHHHHHHHHHHHTTT-HHHHHHHHHHS-HHHHHHHHT-TT--HHHHHHHHHHHIIIIIS-SS--HHHHHSSHHHHHHHHHHHHHHHHHHTTT-TTS--HHHHHIIIIIIHHHHHHHHHSTTTT-